Protein AF-A0A844TVT5-F1 (afdb_monomer)

Foldseek 3Di:
DPDPVPVVVVVVVVPPPDPPPPPPPPPPPPLPPQQDDCLLVVCLVCCVVLVADPLLNLVSVLVVLVLLVLSCVLSPPPPDDPVRSVVSSVVSVVVVVVVVVVSGDPVSVVSSVVVVVVVVVVPPPQDLVRVLVVLVVVLVVQLVVLCVPCVPPPVSSVVSNVVSVVVSVVVNVVSVVVVVCVVVVVPVPPPPRDDLLVSLVSVLVSCCVPNPDPDDDSVVSRPPPPPPPPPQDADPVGDGDDPPPPPPPPQDADPVGDTDD

Sequence (261 aa):
MKKILVLFLIVSTITTTSFAQSKSKKQEEESAKKVEYVDIKLILENQETLKLTPQQATAFKIKNEYIKRDLQKLNSKKSMSDIERNMHERELKASYLTFINRNLNQEQIDQWAILKKDLTVVEEEKDLKTVLKKLDQDYKLETKEIYRVYKHDRKLYYAQRNIAKKAYETKKRNLIEYYENKEKGIDEDQEEILTLEEIANLYKEYDDYYGKQEGRSALDYLDIKEEYQEEEEYDEYGNLIKPEQSTTTEEEYDEYGNLIN

Structure (mmCIF, N/CA/C/O backbone):
data_AF-A0A844TVT5-F1
#
_entry.id   AF-A0A844TVT5-F1
#
loop_
_atom_site.group_PDB
_atom_site.id
_atom_site.type_symbol
_atom_site.label_atom_id
_atom_site.label_alt_id
_atom_site.label_comp_id
_atom_site.label_asym_id
_atom_site.label_entity_id
_atom_site.label_seq_id
_atom_site.pdbx_PDB_ins_code
_atom_site.Cartn_x
_atom_site.Cartn_y
_atom_site.Cartn_z
_atom_site.occupancy
_atom_site.B_iso_or_equiv
_atom_site.auth_seq_id
_atom_site.auth_comp_id
_atom_site.auth_asym_id
_atom_site.auth_atom_id
_atom_site.pdbx_PDB_model_num
ATOM 1 N N . MET A 1 1 ? -41.534 -8.728 -71.613 1.00 52.19 1 MET A N 1
ATOM 2 C CA . MET A 1 1 ? -41.217 -7.461 -70.915 1.00 52.19 1 MET A CA 1
ATOM 3 C C . MET A 1 1 ? -41.563 -7.593 -69.438 1.00 52.19 1 MET A C 1
ATOM 5 O O . MET A 1 1 ? -42.742 -7.690 -69.143 1.00 52.19 1 MET A O 1
ATOM 9 N N . LYS A 1 2 ? -40.551 -7.715 -68.565 1.00 49.09 2 LYS A N 1
ATOM 10 C CA . LYS A 1 2 ? -40.574 -7.712 -67.079 1.00 49.09 2 LYS A CA 1
ATOM 11 C C . LYS A 1 2 ? -39.241 -8.337 -66.647 1.00 49.09 2 LYS A C 1
ATOM 13 O O . LYS A 1 2 ? -39.175 -9.557 -66.604 1.00 49.09 2 LYS A O 1
ATOM 18 N N . LYS A 1 3 ? -38.177 -7.538 -66.480 1.00 53.03 3 LYS A N 1
ATOM 19 C CA . LYS A 1 3 ? -36.909 -7.926 -65.800 1.00 53.03 3 LYS A CA 1
ATOM 20 C C . LYS A 1 3 ? -35.827 -6.831 -65.739 1.00 53.03 3 LYS A C 1
ATOM 22 O O . LYS A 1 3 ? -34.809 -7.057 -65.109 1.00 53.03 3 LYS A O 1
ATOM 27 N N . ILE A 1 4 ? -36.040 -5.644 -66.317 1.00 55.88 4 ILE A N 1
ATOM 28 C CA . ILE A 1 4 ? -35.011 -4.578 -66.336 1.00 55.88 4 ILE A CA 1
ATOM 29 C C . ILE A 1 4 ? -35.295 -3.429 -65.346 1.00 55.88 4 ILE A C 1
ATOM 31 O O . ILE A 1 4 ? -34.407 -2.648 -65.034 1.00 55.88 4 ILE A O 1
ATOM 35 N N . LEU A 1 5 ? -36.489 -3.364 -64.746 1.00 47.41 5 LEU A N 1
ATOM 36 C CA . LEU A 1 5 ? -36.856 -2.267 -63.834 1.00 47.41 5 LEU A CA 1
ATOM 37 C C . LEU A 1 5 ? -36.415 -2.441 -62.371 1.00 47.41 5 LEU A C 1
ATOM 39 O O . LEU A 1 5 ? -36.660 -1.552 -61.566 1.00 47.41 5 LEU A O 1
ATOM 43 N N . VAL A 1 6 ? -35.766 -3.552 -62.009 1.00 49.78 6 VAL A N 1
ATOM 44 C CA . VAL A 1 6 ? -35.320 -3.774 -60.618 1.00 49.78 6 VAL A CA 1
ATOM 45 C C . VAL A 1 6 ? -33.875 -3.318 -60.401 1.00 49.78 6 VAL A C 1
ATOM 47 O O . VAL A 1 6 ? -33.531 -2.898 -59.303 1.00 49.78 6 VAL A O 1
ATOM 50 N N . LEU A 1 7 ? -33.034 -3.305 -61.443 1.00 44.31 7 LEU A N 1
ATOM 51 C CA . LEU A 1 7 ? -31.624 -2.935 -61.278 1.00 44.31 7 LEU A CA 1
ATOM 52 C C . LEU A 1 7 ? -31.417 -1.417 -61.133 1.00 44.31 7 LEU A C 1
ATOM 54 O O . LEU A 1 7 ? -30.495 -0.988 -60.451 1.00 44.31 7 LEU A O 1
ATOM 58 N N . PHE A 1 8 ? -32.298 -0.600 -61.719 1.00 45.66 8 PHE A N 1
ATOM 59 C CA . PHE A 1 8 ? -32.202 0.863 -61.634 1.00 45.66 8 PHE A CA 1
ATOM 60 C C . PHE A 1 8 ? -32.714 1.437 -60.304 1.00 45.66 8 PHE A C 1
ATOM 62 O O . PHE A 1 8 ? -32.365 2.559 -59.955 1.00 45.66 8 PHE A O 1
ATOM 69 N N . LEU A 1 9 ? -33.500 0.661 -59.549 1.00 46.75 9 LEU A N 1
ATOM 70 C CA . LEU A 1 9 ? -34.058 1.074 -58.256 1.00 46.75 9 LEU A CA 1
ATOM 71 C C . LEU A 1 9 ? -33.106 0.784 -57.082 1.00 46.75 9 LEU A C 1
ATOM 73 O O . LEU A 1 9 ? -33.266 1.355 -56.012 1.00 46.75 9 LEU A O 1
ATOM 77 N N . ILE A 1 10 ? -32.094 -0.066 -57.291 1.00 48.78 10 ILE A N 1
ATOM 78 C CA . ILE A 1 10 ? -31.075 -0.382 -56.277 1.00 48.78 10 ILE A CA 1
ATOM 79 C C . ILE A 1 10 ? -29.881 0.580 -56.378 1.00 48.78 10 ILE A C 1
ATOM 81 O O . ILE A 1 10 ? -29.240 0.884 -55.375 1.00 48.78 10 ILE A O 1
ATOM 85 N N . VAL A 1 11 ? -29.592 1.114 -57.570 1.00 44.66 11 VAL A N 1
ATOM 86 C CA . VAL A 1 11 ? -28.455 2.031 -57.765 1.00 44.66 11 VAL A CA 1
ATOM 87 C C . VAL A 1 11 ? -28.781 3.453 -57.288 1.00 44.66 11 VAL A C 1
ATOM 89 O O . VAL A 1 11 ? -27.914 4.118 -56.727 1.00 44.66 11 VAL A O 1
ATOM 92 N N . SER A 1 12 ? -30.032 3.909 -57.412 1.00 46.22 12 SER A N 1
ATOM 93 C CA . SER A 1 12 ? -30.434 5.256 -56.976 1.00 46.22 12 SER A CA 1
ATOM 94 C C . SER A 1 12 ? -30.570 5.421 -55.457 1.00 46.22 12 SER A C 1
ATOM 96 O O . SER A 1 12 ? -30.578 6.552 -54.976 1.00 46.22 12 SER A O 1
ATOM 98 N N . THR A 1 13 ? -30.632 4.331 -54.682 1.00 45.34 13 THR A N 1
ATOM 99 C CA . THR A 1 13 ? -30.625 4.387 -53.208 1.00 45.34 13 THR A CA 1
ATOM 100 C C . THR A 1 13 ? -29.224 4.457 -52.602 1.00 45.34 13 THR A C 1
ATOM 102 O O . THR A 1 13 ? -29.10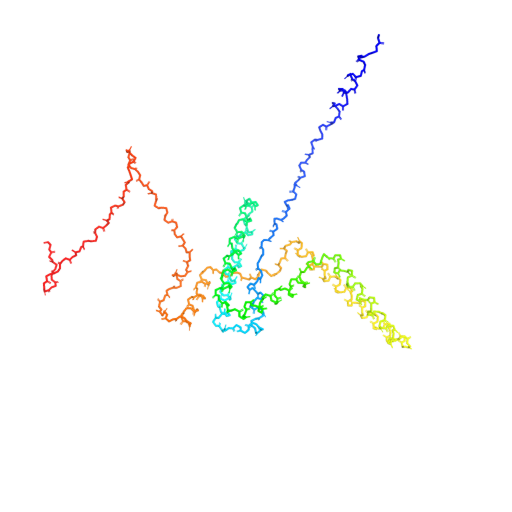1 4.707 -51.407 1.00 45.34 13 THR A O 1
ATOM 105 N N . ILE A 1 14 ? -28.164 4.258 -53.393 1.00 47.78 14 ILE A N 1
ATOM 106 C CA . ILE A 1 14 ? -26.778 4.282 -52.890 1.00 47.78 14 ILE A CA 1
ATOM 107 C C . ILE A 1 14 ? -26.159 5.689 -53.016 1.00 47.78 14 ILE A C 1
ATOM 109 O O . ILE A 1 14 ? -25.184 6.002 -52.342 1.00 47.78 14 ILE A O 1
ATOM 113 N N . THR A 1 15 ? -26.744 6.591 -53.811 1.00 45.12 15 THR A N 1
ATOM 114 C CA . THR A 1 15 ? -26.139 7.901 -54.123 1.00 45.12 15 THR A CA 1
ATOM 115 C C . THR A 1 15 ? -26.676 9.092 -53.320 1.00 45.12 15 THR A C 1
ATOM 117 O O . THR A 1 15 ? -26.342 10.228 -53.644 1.00 45.12 15 THR A O 1
ATOM 120 N N . THR A 1 16 ? -27.473 8.885 -52.265 1.00 41.41 16 THR A N 1
ATOM 121 C CA . THR A 1 16 ? -27.984 9.989 -51.415 1.00 41.41 16 THR A CA 1
ATOM 122 C C . THR A 1 16 ? -27.651 9.863 -49.932 1.00 41.41 16 THR A C 1
ATOM 124 O O . THR A 1 16 ? -28.280 10.522 -49.105 1.00 41.41 16 THR A O 1
ATOM 127 N N . THR A 1 17 ? -26.642 9.080 -49.550 1.00 38.41 17 THR A N 1
ATOM 128 C CA . THR A 1 17 ? -26.026 9.276 -48.233 1.00 38.41 17 THR A CA 1
ATOM 129 C C . THR A 1 17 ? -25.041 10.422 -48.356 1.00 38.41 17 THR A C 1
ATOM 131 O O . THR A 1 17 ? -23.875 10.237 -48.699 1.00 38.41 17 THR A O 1
ATOM 134 N N . SER A 1 18 ? -25.587 11.621 -48.157 1.00 37.59 18 SER A N 1
ATOM 135 C CA . SER A 1 18 ? -24.889 12.873 -47.925 1.00 37.59 18 SER A CA 1
ATOM 136 C C . SER A 1 18 ? -23.505 12.644 -47.333 1.00 37.59 18 SER A C 1
ATOM 138 O O . SER A 1 18 ? -23.374 12.034 -46.271 1.00 37.59 18 SER A O 1
ATOM 140 N N . PHE A 1 19 ? -22.492 13.203 -47.994 1.00 41.53 19 PHE A N 1
ATOM 141 C CA . PHE A 1 19 ? -21.225 13.553 -47.371 1.00 41.53 19 PHE A CA 1
ATOM 142 C C . PHE A 1 19 ? -21.509 14.557 -46.244 1.00 41.53 19 PHE A C 1
ATOM 144 O O . PHE A 1 19 ? -21.311 15.762 -46.377 1.00 41.53 19 PHE A O 1
ATOM 151 N N . ALA A 1 20 ? -22.023 14.067 -45.121 1.00 37.28 20 ALA A N 1
ATOM 152 C CA . ALA A 1 20 ? -21.851 14.731 -43.855 1.00 37.28 20 ALA A CA 1
ATOM 153 C C . ALA A 1 20 ? -20.370 14.549 -43.536 1.00 37.28 20 ALA A C 1
ATOM 155 O O . ALA A 1 20 ? -19.943 13.469 -43.132 1.00 37.28 20 ALA A O 1
ATOM 156 N N . GLN A 1 21 ? -19.575 15.595 -43.768 1.00 40.62 21 GLN A N 1
ATOM 157 C CA . GLN A 1 21 ? -18.328 15.773 -43.040 1.00 40.62 21 GLN A CA 1
ATOM 158 C C . GLN A 1 21 ? -18.700 15.702 -41.559 1.00 40.62 21 GLN A C 1
ATOM 160 O O . GLN A 1 21 ? -19.123 16.690 -40.954 1.00 40.62 21 GLN A O 1
ATOM 1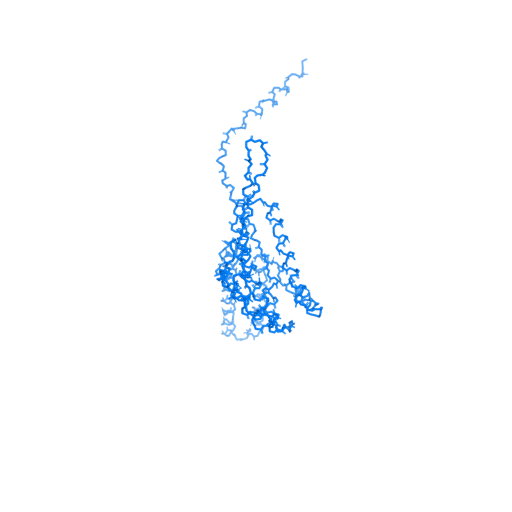65 N N . SER A 1 22 ? -18.602 14.508 -40.974 1.00 36.81 22 SER A N 1
ATOM 166 C CA . SER A 1 22 ? -18.527 14.385 -39.536 1.00 36.81 22 SER A CA 1
ATOM 167 C C . SER A 1 22 ? -17.300 15.198 -39.168 1.00 36.81 22 SER A C 1
ATOM 169 O O . SER A 1 22 ? -16.177 14.801 -39.486 1.00 36.81 22 SER A O 1
ATOM 171 N N . LYS A 1 23 ? -17.500 16.359 -38.534 1.00 41.56 23 LYS A N 1
ATOM 172 C CA . LYS A 1 23 ? -16.460 16.908 -37.666 1.00 41.56 23 LYS A CA 1
ATOM 173 C C . LYS A 1 23 ? -15.964 15.712 -36.876 1.00 41.56 23 LYS A C 1
ATOM 175 O O . LYS A 1 23 ? -16.803 15.027 -36.283 1.00 41.56 23 LYS A O 1
ATOM 180 N N . SER A 1 24 ? -14.669 15.407 -36.960 1.00 37.97 24 SER A N 1
ATOM 181 C CA . SER A 1 24 ? -14.099 14.400 -36.086 1.00 37.97 24 SER A CA 1
ATOM 182 C C . SER A 1 24 ? -14.563 14.796 -34.694 1.00 37.97 24 SER A C 1
ATOM 184 O O . SER A 1 24 ? -14.240 15.871 -34.182 1.00 37.97 24 SER A O 1
ATOM 186 N N . LYS A 1 25 ? -15.447 13.978 -34.114 1.00 41.25 25 LYS A N 1
ATOM 187 C CA . LYS A 1 25 ? -15.560 13.953 -32.670 1.00 41.25 25 LYS A CA 1
ATOM 188 C C . LYS A 1 25 ? -14.113 13.718 -32.284 1.00 41.25 25 LYS A C 1
ATOM 190 O O . LYS A 1 25 ? -13.557 12.699 -32.692 1.00 41.25 25 LYS A O 1
ATOM 195 N N . LYS A 1 26 ? -13.475 14.701 -31.637 1.00 36.00 26 LYS A N 1
ATOM 196 C CA . LYS A 1 26 ? -12.318 14.395 -30.808 1.00 36.00 26 LYS A CA 1
ATOM 197 C C . LYS A 1 26 ? -12.792 13.184 -30.026 1.00 36.00 26 LYS A C 1
ATOM 199 O O . LYS A 1 26 ? -13.763 13.296 -29.279 1.00 36.00 26 LYS A O 1
ATOM 204 N N . GLN A 1 27 ? -12.256 12.020 -30.373 1.00 33.81 27 GLN A N 1
ATOM 205 C CA . GLN A 1 27 ? -12.307 10.873 -29.504 1.00 33.81 27 GLN A CA 1
ATOM 206 C C . GLN A 1 27 ? -11.722 11.470 -28.232 1.00 33.81 27 GLN A C 1
ATOM 208 O O . GLN A 1 27 ? -10.569 11.901 -28.241 1.00 33.81 27 GLN A O 1
ATOM 213 N N . GLU A 1 28 ? -12.578 11.736 -27.244 1.00 37.88 28 GLU A N 1
ATOM 214 C CA . GLU A 1 28 ? -12.096 11.944 -25.891 1.00 37.88 28 GLU A CA 1
ATOM 215 C C . GLU A 1 28 ? -11.200 10.736 -25.679 1.00 37.88 28 GLU A C 1
ATOM 217 O O . GLU A 1 28 ? -11.680 9.607 -25.789 1.00 37.88 28 GLU A O 1
ATOM 222 N N . GLU A 1 29 ? -9.887 10.984 -25.611 1.00 43.44 29 GLU A N 1
ATOM 223 C CA . GLU A 1 29 ? -8.910 9.975 -25.239 1.00 43.44 29 GLU A CA 1
ATOM 224 C C . GLU A 1 29 ? -9.506 9.319 -24.007 1.00 43.44 29 GLU A C 1
ATOM 226 O O . GLU A 1 29 ? -9.649 9.969 -22.970 1.00 43.44 29 GLU A O 1
ATOM 231 N N . GLU A 1 30 ? -9.965 8.079 -24.170 1.00 42.84 30 GLU A N 1
ATOM 232 C CA . GLU A 1 30 ? -10.387 7.250 -23.061 1.00 42.84 30 GLU A CA 1
ATOM 233 C C . GLU A 1 30 ? -9.185 7.283 -22.126 1.00 42.84 30 GLU A C 1
ATOM 235 O O . GLU A 1 30 ? -8.097 6.852 -22.514 1.00 42.84 30 GLU A O 1
ATOM 240 N N . SER A 1 31 ? -9.324 7.968 -20.989 1.00 52.00 31 SER A N 1
ATOM 241 C CA . SER A 1 31 ? -8.196 8.275 -20.121 1.00 52.00 31 SER A CA 1
ATOM 242 C C . SER A 1 31 ? -7.500 6.957 -19.817 1.00 52.00 31 SER A C 1
ATOM 244 O O . SER A 1 31 ? -8.104 6.083 -19.189 1.00 52.00 31 SER A O 1
ATOM 246 N N . ALA A 1 32 ? -6.289 6.774 -20.351 1.00 61.44 32 ALA A N 1
ATOM 247 C CA . ALA A 1 32 ? -5.631 5.479 -20.337 1.00 61.44 32 ALA A CA 1
ATOM 248 C C . ALA A 1 32 ? -5.579 4.967 -18.894 1.00 61.44 32 ALA A C 1
ATOM 250 O O . ALA A 1 32 ? -5.012 5.639 -18.028 1.00 61.44 32 ALA A O 1
ATOM 251 N N . LYS A 1 33 ? -6.212 3.812 -18.636 1.00 65.88 33 LYS A N 1
ATOM 252 C CA . LYS A 1 33 ? -6.402 3.266 -17.284 1.00 65.88 33 LYS A CA 1
ATOM 253 C C . LYS A 1 33 ? -5.089 3.298 -16.512 1.00 65.88 33 LYS A C 1
ATOM 255 O O . LYS A 1 33 ? -4.118 2.658 -16.918 1.00 65.88 33 LYS A O 1
ATOM 260 N N . LYS A 1 34 ? -5.051 4.072 -15.427 1.00 79.44 34 LYS A N 1
ATOM 261 C CA . LYS A 1 34 ? -3.875 4.226 -14.569 1.00 79.44 34 LYS A CA 1
ATOM 262 C C . LYS A 1 34 ? -3.427 2.851 -14.065 1.00 79.44 34 LYS A C 1
ATOM 264 O O . LYS A 1 34 ? -4.242 2.060 -13.600 1.00 79.44 34 LYS A O 1
ATOM 269 N N . VAL A 1 35 ? -2.140 2.553 -14.212 1.00 80.31 35 VAL A N 1
ATOM 270 C CA . VAL A 1 35 ? -1.530 1.332 -13.684 1.00 80.31 35 VAL A CA 1
ATOM 271 C C . VAL A 1 35 ? -1.264 1.539 -12.200 1.00 80.31 35 VAL A C 1
ATOM 273 O O . VAL A 1 35 ? -0.585 2.495 -11.821 1.00 80.31 35 VAL A O 1
ATOM 276 N N . GLU A 1 36 ? -1.781 0.634 -11.375 1.00 85.12 36 GLU A N 1
ATOM 277 C CA . GLU A 1 36 ? -1.674 0.691 -9.917 1.00 85.12 36 GLU A CA 1
ATOM 278 C C . GLU A 1 36 ? -1.127 -0.620 -9.340 1.00 85.12 36 GLU A C 1
ATOM 280 O O . GLU A 1 36 ? -1.307 -1.712 -9.902 1.00 85.12 36 GLU A O 1
ATOM 285 N N . TYR A 1 37 ? -0.444 -0.499 -8.200 1.00 86.19 37 TYR A N 1
ATOM 286 C CA . TYR A 1 37 ? 0.055 -1.616 -7.408 1.00 86.19 37 TYR A CA 1
ATOM 287 C C . TYR A 1 37 ? 0.061 -1.240 -5.923 1.00 86.19 37 TYR A C 1
ATOM 289 O O . TYR A 1 37 ? 0.822 -0.371 -5.507 1.00 86.19 37 TYR A O 1
ATOM 297 N N . VAL A 1 38 ? -0.786 -1.901 -5.134 1.00 88.44 38 VAL A N 1
ATOM 298 C CA . VAL A 1 38 ? -1.042 -1.545 -3.725 1.00 88.44 38 VAL A CA 1
ATOM 299 C C . VAL A 1 38 ? -0.472 -2.547 -2.719 1.00 88.44 38 VAL A C 1
ATOM 301 O O . VAL A 1 38 ? -0.363 -2.226 -1.542 1.00 88.44 38 VAL A O 1
ATOM 304 N N . ASP A 1 39 ? -0.051 -3.737 -3.161 1.00 89.75 39 ASP A N 1
ATOM 305 C CA . ASP A 1 39 ? 0.330 -4.843 -2.270 1.00 89.75 39 ASP A CA 1
ATOM 306 C C . ASP A 1 39 ? 1.404 -4.455 -1.236 1.00 89.75 39 ASP A C 1
ATOM 308 O O . ASP A 1 39 ? 1.245 -4.753 -0.059 1.00 89.75 39 ASP A O 1
ATOM 312 N N . ILE A 1 40 ? 2.486 -3.771 -1.638 1.00 90.69 40 ILE A N 1
ATOM 313 C CA . ILE A 1 40 ? 3.543 -3.370 -0.686 1.00 90.69 40 ILE A CA 1
ATOM 314 C C . ILE A 1 40 ? 3.043 -2.313 0.309 1.00 90.69 40 ILE A C 1
ATOM 316 O O . ILE A 1 40 ? 3.367 -2.407 1.493 1.00 90.69 40 ILE A O 1
ATOM 320 N N . LYS A 1 41 ? 2.226 -1.351 -0.138 1.00 90.12 41 LYS A N 1
ATOM 321 C CA . LYS A 1 41 ? 1.608 -0.353 0.748 1.00 90.12 41 LYS A CA 1
ATOM 322 C C . LYS A 1 41 ? 0.726 -1.038 1.796 1.00 90.12 41 LYS A C 1
ATOM 324 O O . LYS A 1 41 ? 0.893 -0.798 2.987 1.00 90.12 41 LYS A O 1
ATOM 329 N N . LEU A 1 42 ? -0.118 -1.974 1.367 1.00 89.94 42 LEU A N 1
ATOM 330 C CA . LEU A 1 42 ? -0.996 -2.741 2.254 1.00 89.94 42 LEU A CA 1
ATOM 331 C C . LEU A 1 42 ? -0.218 -3.650 3.220 1.00 89.94 42 LEU A C 1
ATOM 333 O O . LEU A 1 42 ? -0.608 -3.785 4.380 1.00 89.94 42 LEU A O 1
ATOM 337 N N . ILE A 1 43 ? 0.897 -4.247 2.783 1.00 91.12 43 ILE A N 1
ATOM 338 C CA . ILE A 1 43 ? 1.804 -5.008 3.660 1.00 91.12 43 ILE A CA 1
ATOM 339 C C . ILE A 1 43 ? 2.379 -4.101 4.759 1.00 91.12 43 ILE A C 1
ATOM 341 O O . ILE A 1 43 ? 2.405 -4.502 5.922 1.00 91.12 43 ILE A O 1
ATOM 345 N N . LEU A 1 44 ? 2.800 -2.878 4.418 1.00 91.56 44 LEU A N 1
ATOM 346 C CA . LEU A 1 44 ? 3.314 -1.900 5.385 1.00 91.56 44 LEU A CA 1
ATOM 347 C C . LEU A 1 44 ? 2.236 -1.427 6.369 1.00 91.56 44 LEU A C 1
ATOM 349 O O . LEU A 1 44 ? 2.498 -1.340 7.568 1.00 91.56 44 LEU A O 1
ATOM 353 N N . GLU A 1 45 ? 1.017 -1.170 5.895 1.00 92.12 45 GLU A N 1
ATOM 354 C CA . GLU A 1 45 ? -0.124 -0.794 6.744 1.00 92.12 45 GLU A CA 1
ATOM 355 C C . GLU A 1 45 ? -0.515 -1.912 7.728 1.00 92.12 45 GLU A C 1
ATOM 357 O O . GLU A 1 45 ? -0.980 -1.635 8.833 1.00 92.12 45 GLU A O 1
ATOM 362 N N . ASN A 1 46 ? -0.263 -3.174 7.366 1.00 90.50 46 ASN A N 1
ATOM 363 C CA . ASN A 1 46 ? -0.545 -4.356 8.187 1.00 90.50 46 ASN A CA 1
ATOM 364 C C . ASN A 1 46 ? 0.715 -4.964 8.836 1.00 90.50 46 ASN A C 1
ATOM 366 O O . ASN A 1 46 ? 0.708 -6.136 9.223 1.00 90.50 46 ASN A O 1
ATOM 370 N N . GLN A 1 47 ? 1.790 -4.180 8.989 1.00 90.81 47 GLN A N 1
ATOM 371 C CA . GLN A 1 47 ? 3.089 -4.656 9.488 1.00 90.81 47 GLN A CA 1
ATOM 372 C C . GLN A 1 47 ? 3.026 -5.341 10.866 1.00 90.81 47 GLN A C 1
ATOM 374 O O . GLN A 1 47 ? 3.739 -6.316 11.095 1.00 90.81 47 GLN A O 1
ATOM 379 N N . GLU A 1 48 ? 2.155 -4.867 11.764 1.00 88.56 48 GLU A N 1
ATOM 380 C CA . GLU A 1 48 ? 1.941 -5.438 13.105 1.00 88.56 48 GLU A CA 1
ATOM 381 C C . GLU A 1 48 ? 1.311 -6.836 13.014 1.00 88.56 48 GLU A C 1
ATOM 383 O O . GLU A 1 48 ? 1.773 -7.787 13.645 1.00 88.56 48 GLU A O 1
ATOM 388 N N . THR A 1 49 ? 0.286 -6.984 12.168 1.00 88.81 49 THR A N 1
ATOM 389 C CA . THR A 1 49 ? -0.422 -8.252 11.943 1.00 88.81 49 THR A CA 1
ATOM 390 C C . THR A 1 49 ? 0.494 -9.289 11.303 1.00 88.81 49 THR A C 1
ATOM 392 O O . THR A 1 49 ? 0.511 -10.439 11.735 1.00 88.81 49 THR A O 1
ATOM 395 N N . LEU A 1 50 ? 1.292 -8.866 10.318 1.00 90.12 50 LEU A N 1
ATOM 396 C CA . LEU A 1 50 ? 2.292 -9.697 9.641 1.00 90.12 50 LEU A CA 1
ATOM 397 C C . LEU A 1 50 ? 3.570 -9.900 10.471 1.00 90.12 50 LEU A C 1
ATOM 399 O O . LEU A 1 50 ? 4.470 -10.627 10.046 1.00 90.12 50 LEU A O 1
ATOM 403 N N . LYS A 1 51 ? 3.676 -9.252 11.641 1.00 91.75 51 LYS A N 1
ATOM 404 C CA . LYS A 1 51 ? 4.850 -9.288 12.526 1.00 91.75 51 LYS A CA 1
ATOM 405 C C . LYS A 1 51 ? 6.153 -9.056 11.757 1.00 91.75 51 LYS A C 1
ATOM 407 O O . LYS A 1 51 ? 7.105 -9.831 11.885 1.00 91.75 51 LYS A O 1
ATOM 412 N N . LEU A 1 52 ? 6.176 -8.032 10.904 1.00 92.38 52 LEU A N 1
ATOM 413 C CA . LEU A 1 52 ? 7.373 -7.698 10.138 1.00 92.38 52 LEU A CA 1
ATOM 414 C C . LEU A 1 52 ? 8.498 -7.308 11.096 1.00 92.38 52 LEU A C 1
ATOM 416 O O . LEU A 1 52 ? 8.294 -6.542 12.040 1.00 92.38 52 LEU A O 1
ATOM 420 N N . THR A 1 53 ? 9.701 -7.816 10.850 1.00 91.94 53 THR A N 1
ATOM 421 C CA . THR A 1 53 ? 10.876 -7.334 11.578 1.00 91.94 53 THR A CA 1
ATOM 422 C C . THR A 1 53 ? 11.160 -5.877 11.195 1.00 91.94 53 THR A C 1
ATOM 424 O O . THR A 1 53 ? 10.811 -5.458 10.087 1.00 91.94 53 THR A O 1
ATOM 427 N N . PRO A 1 54 ? 11.838 -5.090 12.052 1.00 89.25 54 PRO A N 1
ATOM 428 C CA . PRO A 1 54 ? 12.232 -3.723 11.705 1.00 89.25 54 PRO A CA 1
ATOM 429 C C . PRO A 1 54 ? 13.019 -3.648 10.389 1.00 89.25 54 PRO A C 1
ATOM 431 O O . PRO A 1 54 ? 12.784 -2.761 9.575 1.00 89.25 54 PRO A O 1
ATOM 434 N N . GLN A 1 55 ? 13.880 -4.640 10.142 1.00 89.62 55 GLN A N 1
ATOM 435 C CA . GLN A 1 55 ? 14.618 -4.779 8.891 1.00 89.62 55 GLN A CA 1
ATOM 436 C C . GLN A 1 55 ? 13.679 -4.985 7.692 1.00 89.62 55 GLN A C 1
ATOM 438 O O . GLN A 1 55 ? 13.774 -4.257 6.706 1.00 89.62 55 GLN A O 1
ATOM 443 N N . GLN A 1 56 ? 12.735 -5.930 7.778 1.00 90.94 56 GLN A N 1
ATOM 444 C CA . GLN A 1 56 ? 11.745 -6.153 6.719 1.00 90.94 56 GLN A CA 1
ATOM 445 C C . GLN A 1 56 ? 10.928 -4.881 6.460 1.00 90.94 56 GLN A C 1
ATOM 447 O O . GLN A 1 56 ? 10.804 -4.458 5.313 1.00 90.94 56 GLN A O 1
ATOM 452 N N . ALA A 1 57 ? 10.417 -4.236 7.512 1.00 90.44 57 ALA A N 1
ATOM 453 C CA . ALA A 1 57 ? 9.613 -3.023 7.396 1.00 90.44 57 ALA A CA 1
ATOM 454 C C . ALA A 1 57 ? 10.373 -1.893 6.679 1.00 90.44 57 ALA A C 1
ATOM 456 O O . ALA A 1 57 ? 9.820 -1.262 5.777 1.00 90.44 57 ALA A O 1
ATOM 457 N N . THR A 1 58 ? 11.646 -1.664 7.014 1.00 87.12 58 THR A N 1
ATOM 458 C CA . THR A 1 58 ? 12.475 -0.667 6.317 1.00 87.12 58 THR A CA 1
ATOM 459 C C . THR A 1 58 ? 12.716 -1.050 4.855 1.00 87.12 58 THR A C 1
ATOM 461 O O . THR A 1 58 ? 12.528 -0.210 3.978 1.00 87.12 58 THR A O 1
ATOM 464 N N . ALA A 1 59 ? 13.028 -2.316 4.559 1.00 89.38 59 ALA A N 1
ATOM 465 C CA . ALA A 1 59 ? 13.204 -2.779 3.180 1.00 89.38 59 ALA A CA 1
ATOM 466 C C . ALA A 1 59 ? 11.930 -2.584 2.331 1.00 89.38 59 ALA A C 1
ATOM 468 O O . ALA A 1 59 ? 12.004 -2.135 1.185 1.00 89.38 59 ALA A O 1
ATOM 469 N N . PHE A 1 60 ? 10.750 -2.867 2.894 1.00 92.25 60 PHE A N 1
ATOM 470 C CA . PHE A 1 60 ? 9.465 -2.630 2.229 1.00 92.25 60 PHE A CA 1
ATOM 471 C C . PHE A 1 60 ? 9.181 -1.140 2.010 1.00 92.25 60 PHE A C 1
ATOM 473 O O . PHE A 1 60 ? 8.689 -0.789 0.940 1.00 92.25 60 PHE A O 1
ATOM 480 N N . LYS A 1 61 ? 9.528 -0.260 2.961 1.00 91.38 61 LYS A N 1
ATOM 481 C CA . LYS A 1 61 ? 9.397 1.201 2.792 1.00 91.38 61 LYS A CA 1
ATOM 482 C C . LYS A 1 61 ? 10.232 1.705 1.620 1.00 91.38 61 LYS A C 1
ATOM 484 O O . LYS A 1 61 ? 9.697 2.378 0.747 1.00 91.38 61 LYS A O 1
ATOM 489 N N . ILE A 1 62 ? 11.502 1.310 1.555 1.00 89.19 62 ILE A N 1
ATOM 490 C CA . ILE A 1 62 ? 12.401 1.694 0.457 1.00 89.19 62 ILE A CA 1
ATOM 491 C C . ILE A 1 62 ? 11.854 1.185 -0.878 1.00 89.19 62 ILE A C 1
ATOM 493 O O . ILE A 1 62 ? 11.779 1.929 -1.857 1.00 89.19 62 ILE A O 1
ATOM 497 N N . LYS A 1 63 ? 11.407 -0.078 -0.924 1.00 91.00 63 LYS A N 1
ATOM 498 C CA . LYS A 1 63 ? 10.847 -0.644 -2.153 1.00 91.00 63 LYS A CA 1
ATOM 499 C C . LYS A 1 63 ? 9.559 0.059 -2.588 1.00 91.00 63 LYS A C 1
ATOM 501 O O . LYS A 1 63 ? 9.349 0.204 -3.789 1.00 91.00 63 LYS A O 1
ATOM 506 N N . ASN A 1 64 ? 8.724 0.506 -1.652 1.00 91.31 64 ASN A N 1
ATOM 507 C CA . ASN A 1 64 ? 7.497 1.243 -1.950 1.00 91.31 64 ASN A CA 1
ATOM 508 C C . ASN A 1 64 ? 7.779 2.543 -2.722 1.00 91.31 64 ASN A C 1
ATOM 510 O O . ASN A 1 64 ? 7.075 2.845 -3.681 1.00 91.31 64 ASN A O 1
ATOM 514 N N . GLU A 1 65 ? 8.845 3.264 -2.371 1.00 88.56 65 GLU A N 1
ATOM 515 C CA . GLU A 1 65 ? 9.234 4.499 -3.067 1.00 88.56 65 GLU A CA 1
ATOM 516 C C . GLU A 1 65 ? 9.692 4.236 -4.510 1.00 88.56 65 GLU A C 1
ATOM 518 O O . GLU A 1 65 ? 9.272 4.935 -5.435 1.00 88.56 65 GLU A O 1
ATOM 523 N N . TYR A 1 66 ? 10.438 3.149 -4.746 1.00 87.81 66 TYR A N 1
ATOM 524 C CA . TYR A 1 66 ? 10.740 2.699 -6.113 1.00 87.81 66 TYR A CA 1
ATOM 525 C C . TYR A 1 66 ? 9.476 2.384 -6.915 1.00 87.81 66 TYR A C 1
ATOM 527 O O . TYR A 1 66 ? 9.368 2.790 -8.070 1.00 87.81 66 TYR A O 1
ATOM 535 N N . ILE A 1 67 ? 8.505 1.692 -6.309 1.00 87.06 67 ILE A N 1
ATOM 536 C CA . ILE A 1 67 ? 7.236 1.360 -6.971 1.00 87.06 67 ILE A CA 1
ATOM 537 C C . ILE A 1 67 ? 6.489 2.629 -7.371 1.00 87.06 67 ILE A C 1
ATOM 539 O O . ILE A 1 67 ? 6.050 2.738 -8.516 1.00 87.06 67 ILE A O 1
ATOM 543 N N . LYS A 1 68 ? 6.359 3.601 -6.462 1.00 88.62 68 LYS A N 1
ATOM 544 C CA . LYS A 1 68 ? 5.698 4.880 -6.759 1.00 88.62 68 LYS A CA 1
ATOM 545 C C . LYS A 1 68 ? 6.326 5.559 -7.971 1.00 88.62 68 LYS A C 1
ATOM 547 O O . LYS A 1 68 ? 5.613 5.945 -8.898 1.00 88.62 68 LYS A O 1
ATOM 552 N N . ARG A 1 69 ? 7.658 5.638 -7.999 1.00 86.00 69 ARG A N 1
ATOM 553 C CA . ARG A 1 69 ? 8.421 6.229 -9.103 1.00 86.00 69 ARG A CA 1
ATOM 554 C C . ARG A 1 69 ? 8.225 5.472 -10.418 1.00 86.00 69 ARG A C 1
ATOM 556 O O . ARG A 1 69 ? 7.957 6.093 -11.448 1.00 86.00 69 ARG A O 1
ATOM 563 N N . ASP A 1 70 ? 8.352 4.150 -10.402 1.00 86.62 70 ASP A N 1
ATOM 564 C CA . ASP A 1 70 ? 8.188 3.304 -11.588 1.00 86.62 70 ASP A CA 1
ATOM 565 C C . ASP A 1 70 ? 6.773 3.429 -12.172 1.00 86.62 70 ASP A C 1
ATOM 567 O O . ASP A 1 70 ? 6.608 3.600 -13.384 1.00 86.62 70 ASP A O 1
ATOM 571 N N . LEU A 1 71 ? 5.747 3.417 -11.314 1.00 87.19 71 LEU A N 1
ATOM 572 C CA . LEU A 1 71 ? 4.352 3.607 -11.712 1.00 87.19 71 LEU A CA 1
ATOM 573 C C . LEU A 1 71 ? 4.103 5.021 -12.241 1.00 87.19 71 LEU A C 1
ATOM 575 O O . LEU A 1 71 ? 3.408 5.176 -13.243 1.00 87.19 71 LEU A O 1
ATOM 579 N N . GLN A 1 72 ? 4.683 6.058 -11.631 1.00 86.81 72 GLN A N 1
ATOM 580 C CA . GLN A 1 72 ? 4.602 7.429 -12.142 1.00 86.81 72 GLN A CA 1
ATOM 581 C C . GLN A 1 72 ? 5.252 7.541 -13.529 1.00 86.81 72 GLN A C 1
ATOM 583 O O . GLN A 1 72 ? 4.681 8.143 -14.444 1.00 86.81 72 GLN A O 1
ATOM 588 N N . LYS A 1 73 ? 6.417 6.913 -13.726 1.00 85.56 73 LYS A N 1
ATOM 589 C CA . LYS A 1 73 ? 7.108 6.864 -15.021 1.00 85.56 73 LYS A CA 1
ATOM 590 C C . LYS A 1 73 ? 6.286 6.112 -16.068 1.00 85.56 73 LYS A C 1
ATOM 592 O O . LYS A 1 73 ? 6.226 6.554 -17.211 1.00 85.56 73 LYS A O 1
ATOM 597 N N . LEU A 1 74 ? 5.633 5.009 -15.701 1.00 84.81 74 LEU A N 1
ATOM 598 C CA . LEU A 1 74 ? 4.784 4.246 -16.619 1.00 84.81 74 LEU A CA 1
ATOM 599 C C . LEU A 1 74 ? 3.504 5.016 -16.976 1.00 84.81 74 LEU A C 1
ATOM 601 O O . LEU A 1 74 ? 3.155 5.121 -18.148 1.00 84.81 74 LEU A O 1
ATOM 605 N N . ASN A 1 75 ? 2.843 5.613 -15.984 1.00 84.69 75 ASN A N 1
ATOM 606 C CA . ASN A 1 75 ? 1.587 6.344 -16.163 1.00 84.69 75 ASN A CA 1
ATOM 607 C C . ASN A 1 75 ? 1.758 7.700 -16.866 1.00 84.69 75 ASN A C 1
ATOM 609 O O . ASN A 1 75 ? 0.814 8.184 -17.487 1.00 84.69 75 ASN A O 1
ATOM 613 N N . SER A 1 76 ? 2.942 8.316 -16.802 1.00 82.12 76 SER A N 1
ATOM 614 C CA . SER A 1 76 ? 3.223 9.585 -17.493 1.00 82.12 76 SER A CA 1
ATOM 615 C C . SER A 1 76 ? 3.514 9.426 -18.992 1.00 82.12 76 SER A C 1
ATOM 617 O O . SER A 1 76 ? 3.409 10.403 -19.740 1.00 82.12 76 SER A O 1
ATOM 619 N N . LYS A 1 77 ? 3.834 8.215 -19.471 1.00 82.31 77 LYS A N 1
ATOM 620 C CA . LYS A 1 77 ? 4.089 7.944 -20.894 1.00 82.31 77 LYS A CA 1
ATOM 621 C C . LYS A 1 77 ? 2.784 7.898 -21.694 1.00 82.31 77 LYS A C 1
ATOM 623 O O . LYS A 1 77 ? 2.135 6.862 -21.797 1.00 82.31 77 LYS A O 1
ATOM 628 N N . LYS A 1 78 ? 2.430 9.025 -22.316 1.00 74.56 78 LYS A N 1
ATOM 629 C CA . LYS A 1 78 ? 1.214 9.162 -23.142 1.00 74.56 78 LYS A CA 1
ATOM 630 C C . LYS A 1 78 ? 1.299 8.496 -24.522 1.00 74.56 78 LYS A C 1
ATOM 632 O O . LYS A 1 78 ? 0.271 8.190 -25.102 1.00 74.56 78 LYS A O 1
ATOM 637 N N . SER A 1 79 ? 2.504 8.285 -25.055 1.00 77.06 79 SER A N 1
ATOM 638 C CA . SER A 1 79 ? 2.728 7.777 -26.420 1.00 77.06 79 SER A CA 1
ATOM 639 C C . SER A 1 79 ? 2.978 6.266 -26.509 1.00 77.06 79 SER A C 1
ATOM 641 O O . SER A 1 79 ? 3.296 5.768 -27.585 1.00 77.06 79 SER A O 1
ATOM 643 N N . MET A 1 80 ? 2.907 5.546 -25.387 1.00 81.00 80 MET A N 1
ATOM 644 C CA . MET A 1 80 ? 3.184 4.110 -25.322 1.00 81.00 80 MET A CA 1
ATOM 645 C C . MET A 1 80 ? 1.973 3.305 -25.803 1.00 81.00 80 MET A C 1
ATOM 647 O O . MET A 1 80 ? 0.840 3.626 -25.446 1.00 81.00 80 MET A O 1
ATOM 651 N N . SER A 1 81 ? 2.205 2.254 -26.592 1.00 82.88 81 SER A N 1
ATOM 652 C CA . SER A 1 81 ? 1.116 1.374 -27.038 1.00 82.88 81 SER A CA 1
ATOM 653 C C . SER A 1 81 ? 0.542 0.555 -25.875 1.00 82.88 81 SER A C 1
ATOM 655 O O . SER A 1 81 ? 1.263 0.217 -24.938 1.00 82.88 81 SER A O 1
ATOM 657 N N . ASP A 1 82 ? -0.734 0.163 -25.949 1.00 81.69 82 ASP A N 1
ATOM 658 C CA . ASP A 1 82 ? -1.369 -0.647 -24.895 1.00 81.69 82 ASP A CA 1
ATOM 659 C C . ASP A 1 82 ? -0.656 -1.988 -24.665 1.00 81.69 82 ASP A C 1
ATOM 661 O O . ASP A 1 82 ? -0.546 -2.460 -23.535 1.00 81.69 82 ASP A O 1
ATOM 665 N N . ILE A 1 83 ? -0.140 -2.609 -25.731 1.00 84.19 83 ILE A N 1
ATOM 666 C CA . ILE A 1 83 ? 0.592 -3.881 -25.651 1.00 84.19 83 ILE A CA 1
ATOM 667 C C . ILE A 1 83 ? 1.901 -3.694 -24.877 1.00 84.19 83 ILE A C 1
ATOM 669 O O . ILE A 1 83 ? 2.206 -4.475 -23.976 1.00 84.19 83 ILE A O 1
ATOM 673 N N . GLU A 1 84 ? 2.653 -2.648 -25.209 1.00 82.75 84 GLU A N 1
ATOM 674 C CA . GLU A 1 84 ? 3.914 -2.304 -24.548 1.00 82.75 84 GLU A CA 1
ATOM 675 C C . GLU A 1 84 ? 3.685 -1.907 -23.085 1.00 82.75 84 GLU A C 1
ATOM 677 O O . GLU A 1 84 ? 4.380 -2.388 -22.190 1.00 82.75 84 GLU A O 1
ATOM 682 N N . ARG A 1 85 ? 2.641 -1.116 -22.817 1.00 83.62 85 ARG A N 1
ATOM 683 C CA . ARG A 1 85 ? 2.235 -0.735 -21.460 1.00 83.62 85 ARG A CA 1
ATOM 684 C C . ARG A 1 85 ? 1.886 -1.955 -20.611 1.00 83.62 85 ARG A C 1
ATOM 686 O O . ARG A 1 85 ? 2.387 -2.073 -19.497 1.00 83.62 85 ARG A O 1
ATOM 693 N N . ASN A 1 86 ? 1.094 -2.884 -21.149 1.00 84.56 86 ASN A N 1
ATOM 694 C CA . ASN A 1 86 ? 0.729 -4.128 -20.466 1.00 84.56 86 ASN A CA 1
ATOM 695 C C . ASN A 1 86 ? 1.948 -5.025 -20.204 1.00 84.56 86 ASN A C 1
ATOM 697 O O . ASN A 1 86 ? 2.026 -5.688 -19.167 1.00 84.56 86 ASN A O 1
ATOM 701 N N . MET A 1 87 ? 2.908 -5.062 -21.132 1.00 88.19 87 MET A N 1
ATOM 702 C CA . MET A 1 87 ? 4.153 -5.809 -20.957 1.00 88.19 87 MET A CA 1
ATOM 703 C C . MET A 1 87 ? 4.977 -5.238 -19.798 1.00 88.19 87 MET A C 1
ATOM 705 O O . MET A 1 87 ? 5.332 -5.990 -18.888 1.00 88.19 87 MET A O 1
ATOM 709 N N . HIS A 1 88 ? 5.204 -3.922 -19.785 1.00 86.44 88 HIS A N 1
ATOM 710 C CA . HIS A 1 88 ? 5.927 -3.248 -18.706 1.00 86.44 88 HIS A CA 1
ATOM 711 C C . HIS A 1 88 ? 5.212 -3.363 -17.361 1.00 86.44 88 HIS A C 1
ATOM 713 O O . HIS A 1 88 ? 5.851 -3.647 -16.351 1.00 86.44 88 HIS A O 1
ATOM 719 N N . GLU A 1 89 ? 3.888 -3.206 -17.334 1.00 89.00 89 GLU A N 1
ATOM 720 C CA . 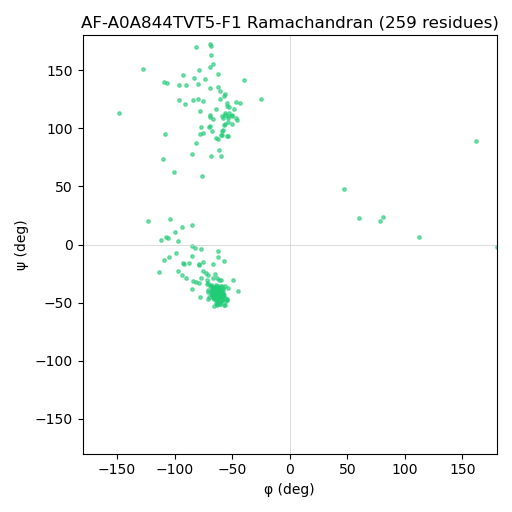GLU A 1 89 ? 3.093 -3.429 -16.126 1.00 89.00 89 GLU A CA 1
ATOM 721 C C . GLU A 1 89 ? 3.331 -4.835 -15.564 1.00 89.00 89 GLU A C 1
ATOM 723 O O . GLU A 1 89 ? 3.597 -4.995 -14.371 1.00 89.00 89 GLU A O 1
ATOM 728 N N . ARG A 1 90 ? 3.263 -5.863 -16.415 1.00 88.81 90 ARG A N 1
ATOM 729 C CA . ARG A 1 90 ? 3.470 -7.254 -16.000 1.00 88.81 90 ARG A CA 1
ATOM 730 C C . ARG A 1 90 ? 4.875 -7.477 -15.444 1.00 88.81 90 ARG A C 1
ATOM 732 O O . ARG A 1 90 ? 5.016 -8.160 -14.432 1.00 88.81 90 ARG A O 1
ATOM 739 N N . GLU A 1 91 ? 5.895 -6.925 -16.092 1.00 88.12 91 GLU A N 1
ATOM 740 C CA . GLU A 1 91 ? 7.293 -7.032 -15.655 1.00 88.12 91 GLU A CA 1
ATOM 741 C C . GLU A 1 91 ? 7.518 -6.360 -14.297 1.00 88.12 91 GLU A C 1
ATOM 743 O O . GLU A 1 91 ? 8.089 -6.977 -13.393 1.00 88.12 91 GLU A O 1
ATOM 748 N N . LEU A 1 92 ? 7.001 -5.141 -14.116 1.00 89.38 92 LEU A N 1
ATOM 749 C CA . LEU A 1 92 ? 7.076 -4.419 -12.844 1.00 89.38 92 LEU A CA 1
ATOM 750 C C . LEU A 1 92 ? 6.365 -5.195 -11.732 1.00 89.38 92 LEU A C 1
ATOM 752 O O . LEU A 1 92 ? 6.969 -5.497 -10.702 1.00 89.38 92 LEU A O 1
ATOM 756 N N . LYS A 1 93 ? 5.114 -5.614 -11.964 1.00 90.31 93 LYS A N 1
ATOM 757 C CA . LYS A 1 93 ? 4.338 -6.389 -10.983 1.00 90.31 93 LYS A CA 1
ATOM 758 C C . LYS A 1 93 ? 5.024 -7.709 -10.619 1.00 90.31 93 LYS A C 1
ATOM 760 O O . LYS A 1 93 ? 5.046 -8.078 -9.446 1.00 90.31 93 LYS A O 1
ATOM 765 N N . ALA A 1 94 ? 5.632 -8.401 -11.583 1.00 89.81 94 ALA A N 1
ATOM 766 C CA . ALA A 1 94 ? 6.391 -9.627 -11.326 1.00 89.81 94 ALA A CA 1
ATOM 767 C C . ALA A 1 94 ? 7.651 -9.372 -10.479 1.00 89.81 94 ALA A C 1
ATOM 769 O O . ALA A 1 94 ? 7.950 -10.146 -9.563 1.00 89.81 94 ALA A O 1
ATOM 770 N N . SER A 1 95 ? 8.369 -8.276 -10.741 1.00 88.69 95 SER A N 1
ATOM 771 C CA . SER A 1 95 ? 9.524 -7.849 -9.941 1.00 88.69 95 SER A CA 1
ATOM 772 C C . SER A 1 95 ? 9.124 -7.556 -8.491 1.00 88.69 95 SER A C 1
ATOM 774 O O . SER A 1 95 ? 9.765 -8.035 -7.551 1.00 88.69 95 SER A O 1
ATOM 776 N N . TYR A 1 96 ? 8.012 -6.848 -8.286 1.00 91.69 96 TYR A N 1
ATOM 777 C CA . TYR A 1 96 ? 7.520 -6.511 -6.947 1.00 91.69 96 TYR A CA 1
ATOM 778 C C . TYR A 1 96 ? 7.030 -7.739 -6.181 1.00 91.69 96 TYR A C 1
ATOM 780 O O . TYR A 1 96 ? 7.338 -7.890 -4.999 1.00 91.69 96 TYR A O 1
ATOM 788 N N . LEU A 1 97 ? 6.350 -8.666 -6.858 1.00 90.69 97 LEU A N 1
ATOM 789 C CA . LEU A 1 97 ? 5.954 -9.941 -6.265 1.00 90.69 97 LEU A CA 1
ATOM 790 C C . LEU A 1 97 ? 7.176 -10.777 -5.860 1.00 90.69 97 LEU A C 1
ATOM 792 O O . LEU A 1 97 ? 7.209 -11.363 -4.779 1.00 90.69 97 LEU A O 1
ATOM 796 N N . THR A 1 98 ? 8.209 -10.795 -6.703 1.00 92.44 98 THR A N 1
ATOM 797 C CA . THR A 1 98 ? 9.476 -11.471 -6.395 1.00 92.44 98 THR A CA 1
ATOM 798 C C . THR A 1 98 ? 10.135 -10.868 -5.157 1.00 92.44 98 THR A C 1
ATOM 800 O O . THR A 1 98 ? 10.639 -11.607 -4.313 1.00 92.44 98 THR A O 1
ATOM 803 N N . PHE A 1 99 ? 10.103 -9.540 -5.012 1.00 92.94 99 PHE A N 1
ATOM 804 C CA . PHE A 1 99 ? 10.603 -8.865 -3.817 1.00 92.94 99 PHE A CA 1
ATOM 805 C C . PHE A 1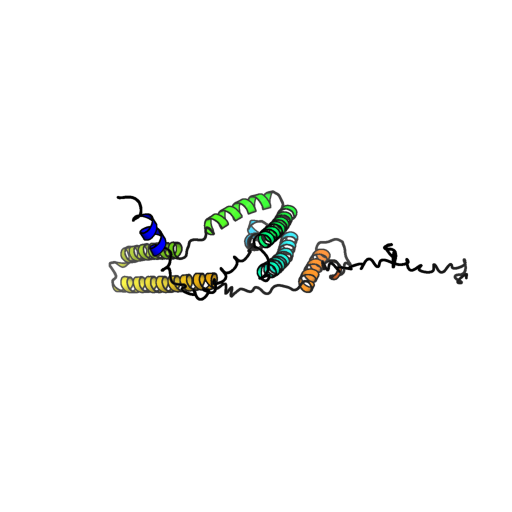 99 ? 9.838 -9.292 -2.556 1.00 92.94 99 PHE A C 1
ATOM 807 O O . PHE A 1 99 ? 10.477 -9.636 -1.563 1.00 92.94 99 PHE A O 1
ATOM 814 N N . ILE A 1 100 ? 8.500 -9.331 -2.605 1.00 92.88 100 ILE A N 1
ATOM 815 C CA . ILE A 1 100 ? 7.663 -9.791 -1.482 1.00 92.88 100 ILE A CA 1
ATOM 816 C C . ILE A 1 100 ? 8.059 -11.218 -1.076 1.00 92.88 100 ILE A C 1
ATOM 818 O O . ILE A 1 100 ? 8.391 -11.455 0.083 1.00 92.88 100 ILE A O 1
ATOM 822 N N . ASN A 1 101 ? 8.108 -12.143 -2.037 1.00 91.25 101 ASN A N 1
ATOM 823 C CA . ASN A 1 101 ? 8.396 -13.559 -1.782 1.00 91.25 101 ASN A CA 1
ATOM 824 C C . ASN A 1 101 ? 9.814 -13.819 -1.251 1.00 91.25 101 ASN A C 1
ATOM 826 O O . ASN A 1 101 ? 10.047 -14.833 -0.605 1.00 91.25 101 ASN A O 1
ATOM 830 N N . ARG A 1 102 ? 10.773 -12.935 -1.546 1.00 91.44 102 ARG A N 1
ATOM 831 C CA . ARG A 1 102 ? 12.146 -13.039 -1.027 1.00 91.44 102 ARG A CA 1
ATOM 832 C C . ARG A 1 102 ? 12.286 -12.502 0.393 1.00 91.44 102 ARG A C 1
ATOM 834 O O . ARG A 1 102 ? 13.144 -12.981 1.125 1.00 91.44 102 ARG A O 1
ATOM 841 N N . ASN A 1 103 ? 11.500 -11.487 0.750 1.00 91.38 103 ASN A N 1
ATOM 842 C CA . ASN A 1 103 ? 11.655 -10.772 2.017 1.00 91.38 103 ASN A CA 1
ATOM 843 C C . ASN A 1 103 ? 10.707 -11.262 3.111 1.00 91.38 103 ASN A C 1
ATOM 845 O O . ASN A 1 103 ? 11.014 -11.070 4.284 1.00 91.38 103 ASN A O 1
ATOM 849 N N . LEU A 1 104 ? 9.582 -11.887 2.761 1.00 92.50 104 LEU A N 1
ATOM 850 C CA . LEU A 1 104 ? 8.683 -12.525 3.723 1.00 92.50 104 LEU A CA 1
ATOM 851 C C . LEU A 1 104 ? 9.029 -14.005 3.902 1.00 92.50 104 LEU A C 1
ATOM 853 O O . LEU A 1 104 ? 9.419 -14.687 2.956 1.00 92.50 104 LEU A O 1
ATOM 857 N N . ASN A 1 105 ? 8.853 -14.513 5.120 1.00 93.19 105 ASN A N 1
ATOM 858 C CA . ASN A 1 105 ? 8.913 -15.951 5.380 1.00 93.19 105 ASN A CA 1
ATOM 859 C C . ASN A 1 105 ? 7.578 -16.636 5.021 1.00 93.19 105 ASN A C 1
ATOM 861 O O . ASN A 1 105 ? 6.573 -15.971 4.777 1.00 93.19 105 ASN A O 1
ATOM 865 N N . GLN A 1 106 ? 7.547 -17.972 5.015 1.00 92.31 106 GLN A N 1
ATOM 866 C CA . GLN A 1 106 ? 6.355 -18.716 4.594 1.00 92.31 106 GLN A CA 1
ATOM 867 C C . GLN A 1 106 ? 5.111 -18.406 5.447 1.00 92.31 106 GLN A C 1
ATOM 869 O O . GLN A 1 106 ? 4.032 -18.227 4.894 1.00 92.31 106 GLN A O 1
ATOM 874 N N . GLU A 1 107 ? 5.257 -18.279 6.770 1.00 92.56 107 GLU A N 1
ATOM 875 C CA . GLU A 1 107 ? 4.135 -17.948 7.662 1.00 92.56 107 GLU A CA 1
ATOM 876 C C . GLU A 1 107 ? 3.561 -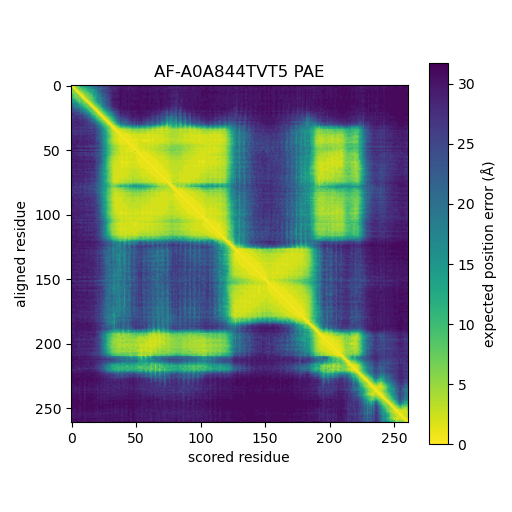16.557 7.344 1.00 92.56 107 GLU A C 1
ATOM 878 O O . GLU A 1 107 ? 2.346 -16.379 7.275 1.00 92.56 107 GLU A O 1
ATOM 883 N N . GLN A 1 108 ? 4.432 -15.579 7.089 1.00 93.12 108 GLN A N 1
ATOM 884 C CA . GLN A 1 108 ? 4.050 -14.223 6.695 1.00 93.12 108 GLN A CA 1
ATOM 885 C C . GLN A 1 108 ? 3.389 -14.193 5.312 1.00 93.12 108 GLN A C 1
ATOM 887 O O . GLN A 1 108 ? 2.431 -13.449 5.114 1.00 93.12 108 GLN A O 1
ATOM 892 N N . ILE A 1 109 ? 3.864 -15.006 4.363 1.00 93.75 109 ILE A N 1
ATOM 893 C CA . ILE A 1 109 ? 3.259 -15.147 3.029 1.00 93.75 109 ILE A CA 1
ATOM 894 C C . ILE A 1 109 ? 1.847 -15.730 3.141 1.00 93.75 109 ILE A C 1
ATOM 896 O O . ILE A 1 109 ? 0.922 -15.211 2.515 1.00 93.75 109 ILE A O 1
ATOM 900 N N . ASP A 1 110 ? 1.660 -16.765 3.960 1.00 92.31 110 ASP A N 1
ATOM 901 C CA . ASP A 1 110 ? 0.356 -17.401 4.161 1.00 92.31 110 ASP A CA 1
ATOM 902 C C . ASP A 1 110 ? -0.634 -16.430 4.830 1.00 92.31 110 ASP A C 1
ATOM 904 O O . ASP A 1 110 ? -1.780 -16.298 4.392 1.00 92.31 110 ASP A O 1
ATOM 908 N N . GLN A 1 111 ? -0.182 -15.683 5.844 1.00 91.06 111 GLN A N 1
ATOM 909 C CA . GLN A 1 111 ? -0.979 -14.632 6.487 1.00 91.06 111 GLN A CA 1
ATOM 910 C C . GLN A 1 111 ? -1.318 -13.496 5.518 1.00 91.06 111 GLN A C 1
ATOM 912 O O . GLN A 1 111 ? -2.461 -13.038 5.480 1.00 91.06 111 GLN A O 1
ATOM 917 N N . TRP A 1 112 ? -0.358 -13.069 4.695 1.00 92.88 112 TRP A N 1
ATOM 918 C CA . TRP A 1 112 ? -0.593 -12.064 3.665 1.00 92.88 112 TRP A CA 1
ATOM 919 C C . TRP A 1 112 ? -1.618 -12.538 2.635 1.00 92.88 112 TRP A C 1
ATOM 921 O O . TRP A 1 112 ? -2.500 -11.770 2.266 1.00 92.88 112 TRP A O 1
ATOM 931 N N . ALA A 1 113 ? -1.576 -13.801 2.204 1.00 90.50 113 ALA A N 1
ATOM 932 C CA . ALA A 1 113 ? -2.558 -14.344 1.269 1.00 90.50 113 ALA A CA 1
ATOM 933 C C . ALA A 1 113 ? -3.990 -14.310 1.836 1.00 90.50 113 ALA A C 1
ATOM 935 O O . ALA A 1 113 ? -4.934 -14.014 1.098 1.00 90.50 113 ALA A O 1
ATOM 936 N N . ILE A 1 114 ? -4.151 -14.567 3.139 1.00 88.81 114 ILE A N 1
ATOM 937 C CA . ILE A 1 114 ? -5.437 -14.446 3.842 1.00 88.81 114 ILE A CA 1
ATOM 938 C C . ILE A 1 114 ? -5.881 -12.979 3.878 1.00 88.81 114 ILE A C 1
ATOM 940 O O . ILE A 1 114 ? -6.970 -12.667 3.397 1.00 88.81 114 ILE A O 1
ATOM 944 N N . LEU A 1 115 ? -5.021 -12.073 4.356 1.00 86.69 115 LEU A N 1
ATOM 945 C CA . LEU A 1 115 ? -5.323 -10.638 4.431 1.00 86.69 115 LEU A CA 1
ATOM 946 C C . LEU A 1 115 ? -5.667 -10.055 3.060 1.00 86.69 115 LEU A C 1
ATOM 948 O O . LEU A 1 115 ? -6.663 -9.357 2.914 1.00 86.69 115 LEU A O 1
ATOM 952 N N . LYS A 1 116 ? -4.892 -10.392 2.029 1.00 86.06 116 LYS A N 1
ATOM 953 C CA . LYS A 1 116 ? -5.128 -9.953 0.653 1.00 86.06 116 LYS A CA 1
ATOM 954 C C . LYS A 1 116 ? -6.485 -10.422 0.136 1.00 86.06 116 LYS A C 1
ATOM 956 O O . LYS A 1 116 ? -7.168 -9.675 -0.564 1.00 86.06 116 LYS A O 1
ATOM 961 N N . LYS A 1 117 ? -6.904 -11.642 0.477 1.00 83.06 117 LYS A N 1
ATOM 962 C CA . LYS A 1 117 ? -8.231 -12.154 0.116 1.00 83.06 117 LYS A CA 1
ATOM 963 C C . LYS A 1 117 ? -9.343 -11.388 0.835 1.00 83.06 117 LYS A C 1
ATOM 965 O O . LYS A 1 117 ? -10.335 -11.036 0.207 1.00 83.06 117 LYS A O 1
ATOM 970 N N . ASP A 1 118 ? -9.167 -11.092 2.115 1.00 71.75 118 ASP A N 1
ATOM 971 C CA . ASP A 1 118 ? -10.155 -10.331 2.886 1.00 71.75 118 ASP A CA 1
ATOM 972 C C . ASP A 1 118 ? -10.266 -8.882 2.385 1.00 71.75 118 ASP A C 1
ATOM 974 O O . ASP A 1 118 ? -11.371 -8.359 2.244 1.00 71.75 118 ASP A O 1
ATOM 978 N N . LEU A 1 119 ? -9.140 -8.266 2.019 1.00 70.88 119 LEU A N 1
ATOM 979 C CA . LEU A 1 119 ? -9.085 -6.925 1.434 1.00 70.88 119 LEU A CA 1
ATOM 980 C C . LEU A 1 119 ? -9.714 -6.888 0.036 1.00 70.88 119 LEU A C 1
ATOM 982 O O . LEU A 1 119 ? -10.544 -6.026 -0.225 1.00 70.88 119 LEU A O 1
ATOM 986 N N . THR A 1 120 ? -9.436 -7.869 -0.828 1.00 61.81 120 THR A N 1
ATOM 987 C CA . THR A 1 120 ? -10.059 -7.952 -2.167 1.00 61.81 120 THR A CA 1
ATOM 988 C C . THR A 1 120 ? -11.563 -8.232 -2.123 1.00 61.81 120 THR A C 1
ATOM 990 O O . THR A 1 120 ? -12.293 -7.766 -2.991 1.00 61.81 120 THR A O 1
ATOM 993 N N . VAL A 1 121 ? -12.066 -8.928 -1.097 1.00 54.75 121 VAL A N 1
ATOM 994 C CA . VAL A 1 121 ? -13.517 -9.096 -0.870 1.00 54.75 121 VAL A CA 1
ATOM 995 C C . VAL A 1 121 ? -14.178 -7.782 -0.416 1.00 54.75 121 VAL A C 1
ATOM 997 O O . VAL A 1 121 ? -15.371 -7.567 -0.651 1.00 54.75 121 VAL A O 1
ATOM 1000 N N . VAL A 1 122 ? -13.418 -6.878 0.208 1.00 49.81 122 VAL A N 1
ATOM 1001 C CA . VAL A 1 122 ? -13.869 -5.524 0.574 1.00 49.81 122 VAL A CA 1
ATOM 1002 C C . VAL A 1 122 ? -13.719 -4.540 -0.599 1.00 49.81 122 VAL A C 1
ATOM 1004 O O . VAL A 1 122 ? -14.567 -3.657 -0.747 1.00 49.81 122 VAL A O 1
ATOM 1007 N N . GLU A 1 123 ? -12.714 -4.740 -1.455 1.00 45.66 123 GLU A N 1
ATOM 1008 C CA . GLU A 1 123 ? -12.364 -3.941 -2.640 1.00 45.66 123 GLU A CA 1
ATOM 1009 C C . GLU A 1 123 ? -12.964 -4.443 -3.964 1.00 45.66 123 GLU A C 1
ATOM 1011 O O . GLU A 1 123 ? -12.560 -3.977 -5.029 1.00 45.66 123 GLU A O 1
ATOM 1016 N N . GLU A 1 124 ? -13.963 -5.335 -3.962 1.00 45.91 124 GLU A N 1
ATOM 1017 C CA . GLU A 1 124 ? -14.843 -5.410 -5.132 1.00 45.91 124 GLU A CA 1
ATOM 1018 C C . GLU A 1 124 ? -15.418 -4.007 -5.327 1.00 45.91 124 GLU A C 1
ATOM 1020 O O . GLU A 1 124 ? -16.270 -3.579 -4.542 1.00 45.91 124 GLU A O 1
ATOM 1025 N N . GLU A 1 125 ? -14.894 -3.274 -6.315 1.00 50.72 125 GLU A N 1
ATOM 1026 C CA . GLU A 1 125 ? -15.262 -1.898 -6.615 1.00 50.72 125 GLU A CA 1
ATOM 1027 C C . GLU A 1 125 ? -16.772 -1.833 -6.807 1.00 50.72 125 GLU A C 1
ATOM 1029 O O . GLU A 1 125 ? -17.328 -2.086 -7.879 1.00 50.72 125 GLU A O 1
ATOM 1034 N N . LYS A 1 126 ? -17.479 -1.517 -5.725 1.00 61.12 126 LYS A N 1
ATOM 1035 C CA . LYS A 1 126 ? -18.901 -1.265 -5.800 1.00 61.12 126 LYS A CA 1
ATOM 1036 C C . LYS A 1 126 ? -19.009 0.038 -6.562 1.00 61.12 126 LYS A C 1
ATOM 1038 O O . LYS A 1 126 ? -18.607 1.086 -6.064 1.00 61.12 126 LYS A O 1
ATOM 1043 N N . ASP A 1 127 ? -19.539 -0.061 -7.775 1.00 75.81 127 ASP A N 1
ATOM 1044 C CA . ASP A 1 127 ? -20.018 1.075 -8.556 1.00 75.81 127 ASP A CA 1
ATOM 1045 C C . ASP A 1 127 ? -20.730 2.070 -7.618 1.00 75.81 127 ASP A C 1
ATOM 1047 O O . ASP A 1 127 ? -21.443 1.649 -6.693 1.00 75.81 127 ASP A O 1
ATOM 1051 N N . LEU A 1 128 ? -20.552 3.376 -7.843 1.00 80.62 128 LEU A N 1
ATOM 1052 C CA . LEU A 1 128 ? -21.179 4.455 -7.072 1.00 80.62 128 LEU A CA 1
ATOM 1053 C C . LEU A 1 128 ? -22.668 4.163 -6.846 1.00 80.62 128 LEU A C 1
ATOM 1055 O O . LEU A 1 128 ? -23.190 4.320 -5.741 1.00 80.62 128 LEU A O 1
ATOM 1059 N N . LYS A 1 129 ? -23.350 3.634 -7.867 1.00 84.50 129 LYS A N 1
ATOM 1060 C CA . LYS A 1 129 ? -24.755 3.214 -7.783 1.00 84.50 129 LYS A CA 1
ATOM 1061 C C . LYS A 1 129 ? -25.010 2.163 -6.699 1.00 84.50 129 LYS A C 1
ATOM 1063 O O . LYS A 1 129 ? -26.007 2.241 -5.977 1.00 84.50 129 LYS A O 1
ATOM 1068 N N . THR A 1 130 ? -24.132 1.174 -6.583 1.00 84.38 130 THR A N 1
ATOM 1069 C CA . THR A 1 130 ? -24.217 0.091 -5.597 1.00 84.38 130 THR A CA 1
ATOM 1070 C C . THR A 1 130 ? -23.934 0.609 -4.189 1.00 84.38 130 THR A C 1
ATOM 1072 O O . THR A 1 130 ? -24.662 0.259 -3.255 1.00 84.38 130 THR A O 1
ATOM 1075 N N . VAL A 1 131 ? -22.948 1.495 -4.031 1.00 82.69 131 VAL A N 1
ATOM 1076 C CA . VAL A 1 131 ? -22.626 2.117 -2.735 1.00 82.69 131 VAL A CA 1
ATOM 1077 C C . VAL A 1 131 ? -23.751 3.037 -2.263 1.00 82.69 131 VAL A C 1
ATOM 1079 O O . VAL A 1 131 ? -24.198 2.924 -1.120 1.00 82.69 131 VAL A O 1
ATOM 1082 N N . LEU A 1 132 ? -24.298 3.871 -3.151 1.00 88.69 132 LEU A N 1
ATOM 1083 C CA . LEU A 1 132 ? -25.446 4.729 -2.846 1.00 88.69 132 LEU A CA 1
ATOM 1084 C C . LEU A 1 132 ? -26.691 3.917 -2.472 1.00 88.69 132 LEU A C 1
ATOM 1086 O O . LEU A 1 132 ? -27.430 4.298 -1.564 1.00 88.69 132 LEU A O 1
ATOM 1090 N N . LYS A 1 133 ? -26.916 2.770 -3.126 1.00 90.50 133 LYS A N 1
ATOM 1091 C CA . LYS A 1 133 ? -28.029 1.871 -2.791 1.00 90.50 133 LYS A CA 1
ATOM 1092 C C . LYS A 1 133 ? -27.879 1.275 -1.392 1.00 90.50 133 LYS A C 1
ATOM 1094 O O . LYS A 1 133 ? -28.874 1.178 -0.676 1.00 90.50 133 LYS A O 1
ATOM 1099 N N . LYS A 1 134 ? -26.661 0.899 -0.993 1.00 89.62 134 LYS A N 1
ATOM 1100 C CA . LYS A 1 134 ? -26.382 0.416 0.366 1.00 89.62 134 LYS A CA 1
ATOM 1101 C C . LYS A 1 134 ? -26.599 1.526 1.400 1.00 89.62 134 LYS A C 1
ATOM 1103 O O . LYS A 1 134 ? -27.297 1.301 2.382 1.00 89.62 134 LYS A O 1
ATOM 1108 N N . LEU A 1 135 ? -26.113 2.739 1.129 1.00 89.62 135 LEU A N 1
ATOM 1109 C CA . LEU A 1 135 ? -26.321 3.895 2.006 1.00 89.62 135 LEU A CA 1
ATOM 1110 C C . LEU A 1 135 ? -27.817 4.198 2.230 1.00 89.62 135 LEU A C 1
ATOM 1112 O O . LEU A 1 135 ? -28.233 4.473 3.355 1.00 89.62 135 LEU A O 1
ATOM 1116 N N . ASP A 1 136 ? -28.637 4.121 1.178 1.00 92.19 136 ASP A N 1
ATOM 1117 C CA . ASP A 1 136 ? -30.094 4.294 1.280 1.00 92.19 136 ASP A CA 1
ATOM 1118 C C . ASP A 1 136 ? -30.760 3.173 2.101 1.00 92.19 136 ASP A C 1
ATOM 1120 O O . ASP A 1 136 ? -31.686 3.427 2.877 1.00 92.19 136 ASP A O 1
ATOM 1124 N N . GLN A 1 137 ? -30.282 1.931 1.977 1.00 92.56 137 GLN A N 1
ATOM 1125 C CA . GLN A 1 137 ? -30.756 0.817 2.803 1.00 92.56 137 GLN A CA 1
ATOM 1126 C C . GLN A 1 137 ? -30.424 1.030 4.284 1.00 92.56 137 GLN A C 1
ATOM 1128 O O . GLN A 1 137 ? -31.317 0.891 5.124 1.00 92.56 137 GLN A O 1
ATOM 1133 N N . ASP A 1 138 ? -29.191 1.426 4.593 1.00 90.38 138 ASP A N 1
ATOM 1134 C CA . ASP A 1 138 ? -28.736 1.680 5.962 1.00 90.38 138 ASP A CA 1
ATOM 1135 C C . ASP A 1 138 ? -29.534 2.827 6.602 1.00 90.38 138 ASP A C 1
ATOM 1137 O O . ASP A 1 138 ? -30.059 2.682 7.707 1.00 90.38 138 ASP A O 1
ATOM 1141 N N . TYR A 1 139 ? -29.754 3.923 5.868 1.00 94.62 139 TYR A N 1
ATOM 1142 C CA . TYR A 1 139 ? -30.586 5.041 6.327 1.00 94.62 139 TYR A CA 1
ATOM 1143 C C . TYR A 1 139 ? -32.045 4.628 6.597 1.00 94.62 139 TYR A C 1
ATOM 1145 O O . TYR A 1 139 ? -32.664 5.058 7.580 1.00 94.62 139 TYR A O 1
ATOM 1153 N N . LYS A 1 140 ? -32.623 3.765 5.751 1.00 94.75 140 LYS A N 1
ATOM 1154 C CA . LYS A 1 140 ? -33.978 3.227 5.966 1.00 94.75 140 LYS A CA 1
ATOM 1155 C C . LYS A 1 140 ? -34.054 2.354 7.214 1.00 94.75 140 LYS A C 1
ATOM 1157 O O . LYS A 1 140 ? -35.066 2.409 7.917 1.00 94.75 140 LYS A O 1
ATOM 1162 N N . LEU A 1 141 ? -33.027 1.552 7.487 1.00 94.56 141 LEU A N 1
ATOM 1163 C CA . LEU A 1 141 ? -32.942 0.742 8.704 1.00 94.56 141 LEU A CA 1
ATOM 1164 C C . LEU A 1 141 ? -32.802 1.627 9.946 1.00 94.56 141 LEU A C 1
ATOM 1166 O O . LEU A 1 141 ? -33.570 1.462 10.893 1.00 94.56 141 LEU A O 1
ATOM 1170 N N . GLU A 1 142 ? -31.926 2.627 9.903 1.00 92.75 142 GLU A N 1
ATOM 1171 C CA . GLU A 1 142 ? -31.737 3.599 10.985 1.00 92.75 142 GLU A CA 1
ATOM 1172 C C . GLU A 1 142 ? -33.035 4.363 11.287 1.00 92.75 142 GLU A C 1
ATOM 1174 O O . GLU A 1 142 ? -33.449 4.480 12.439 1.00 92.75 142 GLU A O 1
ATOM 1179 N N . THR A 1 143 ? -33.762 4.799 10.255 1.00 92.75 143 THR A N 1
ATOM 1180 C CA . THR A 1 143 ? -35.049 5.490 10.431 1.00 92.75 143 THR A CA 1
ATOM 1181 C C . THR A 1 143 ? -36.105 4.592 11.086 1.00 92.75 143 THR A C 1
ATOM 1183 O O . THR A 1 143 ? -36.904 5.068 11.900 1.00 92.75 143 THR A O 1
ATOM 1186 N N . LYS A 1 144 ? -36.127 3.293 10.748 1.00 95.19 144 LYS A N 1
ATOM 1187 C CA . LYS A 1 144 ? -37.016 2.313 11.396 1.00 95.19 144 LYS A CA 1
ATOM 1188 C C . LYS A 1 144 ? -36.657 2.129 12.866 1.00 95.19 144 LYS A C 1
ATOM 1190 O O . LYS A 1 144 ? -37.566 2.072 13.691 1.00 95.19 144 LYS A O 1
ATOM 1195 N N . GLU A 1 145 ? -35.370 2.085 13.195 1.00 93.44 145 GLU A N 1
ATOM 1196 C CA . GLU A 1 145 ? -34.915 1.950 14.579 1.00 93.44 145 GLU A CA 1
ATOM 1197 C C . GLU A 1 145 ? -35.223 3.207 15.401 1.00 93.44 145 GLU A C 1
ATOM 1199 O O . GLU A 1 145 ? -35.789 3.108 16.488 1.00 93.44 145 GLU A O 1
ATOM 1204 N N . ILE A 1 146 ? -34.996 4.400 14.843 1.00 92.75 146 ILE A N 1
ATOM 1205 C CA . ILE A 1 146 ? -35.385 5.677 15.464 1.00 92.75 146 ILE A CA 1
ATOM 1206 C C . ILE A 1 146 ? -36.889 5.704 15.749 1.00 92.75 146 ILE A C 1
ATOM 1208 O O . ILE A 1 146 ? -37.312 6.120 16.828 1.00 92.75 146 ILE A O 1
ATOM 1212 N N . TYR A 1 147 ? -37.716 5.244 14.808 1.00 92.75 147 TYR A N 1
ATOM 1213 C CA . TYR A 1 147 ? -39.150 5.118 15.052 1.00 92.75 147 TYR A CA 1
ATOM 1214 C C . TYR A 1 147 ? -39.442 4.103 16.163 1.00 92.75 147 TYR A C 1
ATOM 1216 O O . TYR A 1 147 ? -40.214 4.404 17.069 1.00 92.75 147 TYR A O 1
ATOM 1224 N N . ARG A 1 148 ? -38.809 2.924 16.144 1.00 95.12 148 ARG A N 1
ATOM 1225 C CA . ARG A 1 148 ? -39.007 1.881 17.162 1.00 95.12 148 ARG A CA 1
ATOM 1226 C C . ARG A 1 148 ? -38.724 2.396 18.574 1.00 95.12 148 ARG A C 1
ATOM 1228 O O . ARG A 1 148 ? -39.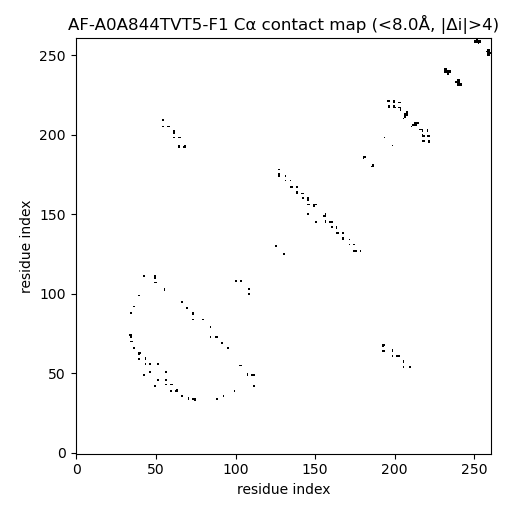538 2.158 19.466 1.00 95.12 148 ARG A O 1
ATOM 1235 N N . VAL A 1 149 ? -37.613 3.110 18.746 1.00 94.56 149 VAL A N 1
ATOM 1236 C CA . VAL A 1 149 ? -37.127 3.609 20.040 1.00 94.56 149 VAL A CA 1
ATOM 1237 C C . VAL A 1 149 ? -37.895 4.853 20.492 1.00 94.56 149 VAL A C 1
ATOM 1239 O O . VAL A 1 149 ? -38.323 4.925 21.641 1.00 94.56 149 VAL A O 1
ATOM 1242 N N . TYR A 1 150 ? -38.124 5.819 19.598 1.00 92.94 150 TYR A N 1
ATOM 1243 C CA . TYR A 1 150 ? -38.624 7.147 19.973 1.00 92.94 150 TYR A CA 1
ATOM 1244 C C . TYR A 1 150 ? -40.086 7.416 19.580 1.00 92.94 150 TYR A C 1
ATOM 1246 O O . TYR A 1 150 ? -40.560 8.527 19.793 1.00 92.94 150 TYR A O 1
ATOM 1254 N N . LYS A 1 151 ? -40.851 6.442 19.058 1.00 90.19 151 LYS A N 1
ATOM 1255 C CA . LYS A 1 151 ? -42.255 6.641 18.604 1.00 90.19 151 LYS A CA 1
ATOM 1256 C C . LYS A 1 151 ? -43.176 7.354 19.601 1.00 90.19 151 LYS A C 1
ATOM 1258 O O . LYS A 1 151 ? -44.123 8.012 19.177 1.00 90.19 151 LYS A O 1
ATOM 1263 N N . HIS A 1 152 ? -42.934 7.199 20.902 1.00 92.69 152 HIS A N 1
ATOM 1264 C CA . HIS A 1 152 ? -43.760 7.787 21.958 1.00 92.69 152 HIS A CA 1
ATOM 1265 C C . HIS A 1 152 ? -43.276 9.173 22.413 1.00 92.69 152 HIS A C 1
ATOM 1267 O O . HIS A 1 152 ? -44.066 9.923 22.978 1.00 92.69 152 HIS A O 1
ATOM 1273 N N . ASP A 1 153 ? -42.033 9.554 22.102 1.00 93.00 153 ASP A N 1
ATOM 1274 C CA . ASP A 1 153 ? -41.503 10.898 22.334 1.00 93.00 153 ASP A CA 1
ATOM 1275 C C . ASP A 1 153 ? -41.339 11.625 20.997 1.00 93.00 153 ASP A C 1
ATOM 1277 O O . ASP A 1 153 ? -40.329 11.509 20.300 1.00 93.00 153 ASP A O 1
ATOM 1281 N N . ARG A 1 154 ? -42.355 12.417 20.636 1.00 87.06 154 ARG A N 1
ATOM 1282 C CA . ARG A 1 154 ? -42.366 13.169 19.374 1.00 87.06 154 ARG A CA 1
ATOM 1283 C C . ARG A 1 154 ? -41.169 14.108 19.235 1.00 87.06 154 ARG A C 1
ATOM 1285 O O . ARG A 1 154 ? -40.662 14.257 18.126 1.00 87.06 154 ARG A O 1
ATOM 1292 N N . LYS A 1 155 ? -40.727 14.753 20.317 1.00 92.75 155 LYS A N 1
ATOM 1293 C CA . LYS A 1 155 ? -39.648 15.747 20.252 1.00 92.75 155 LYS A CA 1
ATOM 1294 C C . LYS A 1 155 ? -38.316 15.053 19.977 1.00 92.75 155 LYS A C 1
ATOM 1296 O O . LYS A 1 155 ? -37.598 15.473 19.067 1.00 92.75 155 LYS A O 1
ATOM 1301 N N . LEU A 1 156 ? -38.029 13.969 20.698 1.00 86.62 156 LEU A N 1
ATOM 1302 C CA . LEU A 1 156 ? -36.829 13.162 20.474 1.00 86.62 156 LEU A CA 1
ATOM 1303 C C . LEU A 1 156 ? -36.864 12.447 19.121 1.00 86.62 156 LEU A C 1
ATOM 1305 O O . LEU A 1 156 ? -35.863 12.464 18.411 1.00 86.62 156 LEU A O 1
ATOM 1309 N N . TYR A 1 157 ? -38.014 11.909 18.708 1.00 92.75 157 TYR A N 1
ATOM 1310 C CA . TYR A 1 157 ? -38.179 11.275 17.399 1.00 92.75 157 TYR A CA 1
ATOM 1311 C C . TYR A 1 157 ? -37.802 12.212 16.248 1.00 92.75 157 TYR A C 1
ATOM 1313 O O . TYR A 1 157 ? -36.984 11.854 15.399 1.00 92.75 157 TYR A O 1
ATOM 1321 N N . TYR A 1 158 ? -38.366 13.425 16.215 1.00 90.81 158 TYR A N 1
ATOM 1322 C CA . TYR A 1 158 ? -38.064 14.378 15.145 1.00 90.81 158 TYR A CA 1
ATOM 1323 C C . TYR A 1 158 ? -36.618 14.880 15.203 1.00 90.81 158 TYR A C 1
ATOM 1325 O O . TYR A 1 158 ? -36.007 15.068 14.150 1.00 90.81 158 TYR A O 1
ATOM 1333 N N . ALA A 1 159 ? -36.053 15.060 16.401 1.00 91.38 159 ALA A N 1
ATOM 1334 C CA . ALA A 1 159 ? -34.653 15.445 16.561 1.00 91.38 159 ALA A CA 1
ATOM 1335 C C . ALA A 1 159 ? -33.703 14.369 16.009 1.00 91.38 159 ALA A C 1
ATOM 1337 O O . ALA A 1 159 ? -32.876 14.670 15.149 1.00 91.38 159 ALA A O 1
ATOM 1338 N N . GLN A 1 160 ? -33.876 13.113 16.427 1.00 89.50 160 GLN A N 1
ATOM 1339 C CA . GLN A 1 160 ? -33.043 11.989 15.988 1.00 89.50 160 GLN A CA 1
ATOM 1340 C C . GLN A 1 160 ? -33.201 11.712 14.492 1.00 89.50 160 GLN A C 1
ATOM 1342 O O . GLN A 1 160 ? -32.217 11.544 13.775 1.00 89.50 160 GLN A O 1
ATOM 1347 N N . ARG A 1 161 ? -34.430 11.783 13.972 1.00 92.56 161 ARG A N 1
ATOM 1348 C CA . ARG A 1 161 ? -34.689 11.640 12.534 1.00 92.56 161 ARG A CA 1
ATOM 1349 C C . ARG A 1 161 ? -34.002 12.731 11.705 1.00 92.56 161 ARG A C 1
ATOM 1351 O O . ARG A 1 161 ? -33.493 12.443 10.625 1.00 92.56 161 ARG A O 1
ATOM 1358 N N . ASN A 1 162 ? -33.974 13.973 12.190 1.00 91.88 162 ASN A N 1
ATOM 1359 C CA . ASN A 1 162 ? -33.274 15.064 11.508 1.00 91.88 162 ASN A CA 1
ATOM 1360 C C . ASN A 1 162 ? -31.750 14.889 11.541 1.00 91.88 162 ASN A C 1
ATOM 1362 O O . ASN A 1 162 ? -31.091 15.227 10.559 1.00 91.88 162 ASN A O 1
ATOM 1366 N N . ILE A 1 163 ? -31.198 14.354 12.634 1.00 89.69 163 ILE A N 1
ATOM 1367 C CA . ILE A 1 163 ? -29.770 14.021 12.742 1.00 89.69 163 ILE A CA 1
ATOM 1368 C C . ILE A 1 163 ? -29.404 12.933 11.727 1.00 89.69 163 ILE A C 1
ATOM 1370 O O . ILE A 1 163 ? -28.507 13.154 10.916 1.00 89.69 163 ILE A O 1
ATOM 1374 N N . ALA A 1 164 ? -30.152 11.827 11.690 1.00 88.19 164 ALA A N 1
ATOM 1375 C CA . ALA A 1 164 ? -29.938 10.745 10.726 1.00 88.19 164 ALA A CA 1
ATOM 1376 C C . ALA A 1 164 ? -30.056 11.232 9.273 1.00 88.19 164 ALA A C 1
ATOM 1378 O O . ALA A 1 164 ? -29.216 10.914 8.434 1.00 88.19 164 ALA A O 1
ATOM 1379 N N . LYS A 1 165 ? -31.046 12.089 8.974 1.00 92.88 165 LYS A N 1
ATOM 1380 C CA . LYS A 1 165 ? -31.191 12.698 7.643 1.00 92.88 165 LYS A CA 1
ATOM 1381 C C . LYS A 1 165 ? -29.973 13.544 7.264 1.00 92.88 165 LYS A C 1
ATOM 1383 O O . LYS A 1 165 ? -29.478 13.422 6.150 1.00 92.88 165 LYS A O 1
ATOM 1388 N N . LYS A 1 166 ? -29.484 14.399 8.170 1.00 90.25 166 LYS A N 1
ATOM 1389 C CA . LYS A 1 166 ? -28.282 15.209 7.919 1.00 90.25 166 LYS A CA 1
ATOM 1390 C C . LYS A 1 166 ? -27.054 14.327 7.699 1.00 90.25 166 LYS A C 1
ATOM 1392 O O . LYS A 1 166 ? -26.322 14.556 6.747 1.00 90.25 166 LYS A O 1
ATOM 1397 N N . ALA A 1 167 ? -26.863 13.302 8.529 1.00 83.44 167 ALA A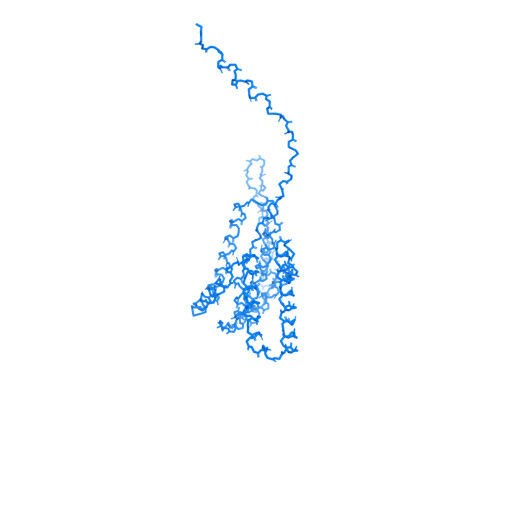 N 1
ATOM 1398 C CA . ALA A 1 167 ? -25.757 12.361 8.384 1.00 83.44 167 ALA A CA 1
ATOM 1399 C C . ALA A 1 167 ? -25.807 11.617 7.039 1.00 83.44 167 ALA A C 1
ATOM 1401 O O . ALA A 1 167 ? -24.776 11.478 6.385 1.00 83.44 167 ALA A O 1
ATOM 1402 N N . TYR A 1 168 ? -26.995 11.192 6.600 1.00 92.50 168 TYR A N 1
ATOM 1403 C CA . TYR A 1 168 ? -27.207 10.576 5.291 1.00 92.50 168 TYR A CA 1
ATOM 1404 C C . TYR A 1 168 ? -26.840 11.518 4.136 1.00 92.50 168 TYR A C 1
ATOM 1406 O O . TYR A 1 168 ? -26.047 11.132 3.281 1.00 92.50 168 TYR A O 1
ATOM 1414 N N . GLU A 1 169 ? -27.358 12.751 4.121 1.00 91.38 169 GLU A N 1
ATOM 1415 C CA . GLU A 1 169 ? -27.064 13.717 3.048 1.00 91.38 169 GLU A CA 1
ATOM 1416 C C . GLU A 1 169 ? -25.572 14.078 3.003 1.00 91.38 169 GLU A C 1
ATOM 1418 O O . GLU A 1 169 ? -24.984 14.136 1.923 1.00 91.38 169 GLU A O 1
ATOM 1423 N N . THR A 1 170 ? -24.926 14.242 4.164 1.00 87.88 170 THR A N 1
ATOM 1424 C CA . THR A 1 170 ? -23.478 14.478 4.239 1.00 87.88 170 THR A CA 1
ATOM 1425 C C . THR A 1 170 ? -22.690 13.294 3.682 1.00 87.88 170 THR A C 1
ATOM 1427 O O . THR A 1 170 ? -21.833 13.485 2.824 1.00 87.88 170 THR A O 1
ATOM 1430 N N . LYS A 1 171 ? -22.997 12.062 4.115 1.00 84.12 171 LYS A N 1
ATOM 1431 C CA . LYS A 1 171 ? -22.328 10.847 3.617 1.00 84.12 171 LYS A CA 1
ATOM 1432 C C . LYS A 1 171 ? -22.538 10.661 2.116 1.00 84.12 171 LYS A C 1
ATOM 1434 O O . LYS A 1 171 ? -21.599 10.319 1.409 1.00 84.12 171 LYS A O 1
ATOM 1439 N N . LYS A 1 172 ? -23.750 10.925 1.624 1.00 90.25 172 LYS A N 1
ATOM 1440 C CA . LYS A 1 172 ? -24.090 10.863 0.201 1.00 90.25 172 LYS A CA 1
ATOM 1441 C C . LYS A 1 172 ? -23.278 11.867 -0.615 1.00 90.25 172 LYS A C 1
ATOM 1443 O O . LYS A 1 172 ? -22.722 11.485 -1.637 1.00 90.25 172 LYS A O 1
ATOM 1448 N N . ARG A 1 173 ? -23.200 13.124 -0.166 1.00 87.25 173 ARG A N 1
ATOM 1449 C CA . ARG A 1 173 ? -22.412 14.173 -0.830 1.00 87.25 173 ARG A CA 1
ATOM 1450 C C . ARG A 1 173 ? -20.933 13.798 -0.883 1.00 87.25 173 ARG A C 1
ATOM 1452 O O . ARG A 1 173 ? -20.359 13.828 -1.959 1.00 87.25 173 ARG A O 1
ATOM 1459 N N . ASN A 1 174 ? -20.366 13.378 0.246 1.00 81.19 174 ASN A N 1
ATOM 1460 C CA . ASN A 1 174 ? -18.956 12.999 0.327 1.00 81.19 174 ASN A CA 1
ATOM 1461 C C . ASN A 1 174 ? -18.635 11.775 -0.552 1.00 81.19 174 ASN A C 1
ATOM 1463 O O . ASN A 1 174 ? -17.568 11.713 -1.143 1.00 81.19 174 ASN A O 1
ATOM 1467 N N . LEU A 1 175 ? -19.555 10.807 -0.669 1.00 83.81 175 LEU A N 1
ATOM 1468 C CA . LEU A 1 175 ? -19.390 9.669 -1.578 1.00 83.81 175 LEU A CA 1
ATOM 1469 C C . LEU A 1 175 ? -19.431 10.096 -3.046 1.00 83.81 175 LEU A C 1
ATOM 1471 O O . LEU A 1 175 ? -18.614 9.635 -3.828 1.00 83.81 175 LEU A O 1
ATOM 1475 N N . ILE A 1 176 ? -20.362 10.971 -3.426 1.00 84.69 176 ILE A N 1
ATOM 1476 C CA . ILE A 1 176 ? -20.419 11.493 -4.797 1.00 84.69 176 ILE A CA 1
ATOM 1477 C C . ILE A 1 176 ? -19.123 12.245 -5.123 1.00 84.69 176 ILE A C 1
ATOM 1479 O O . ILE A 1 176 ? -18.504 11.959 -6.136 1.00 84.69 176 ILE A O 1
ATOM 1483 N N . GLU A 1 177 ? -18.676 13.122 -4.226 1.00 80.06 177 GLU A N 1
ATOM 1484 C CA . GLU A 1 177 ? -17.421 13.873 -4.353 1.00 80.06 177 GLU A CA 1
ATOM 1485 C C . GLU A 1 177 ? -16.202 12.945 -4.478 1.00 80.06 177 GLU A C 1
ATOM 1487 O O . GLU A 1 177 ? -15.390 13.116 -5.380 1.00 80.06 177 GLU A O 1
ATOM 1492 N N . TYR A 1 178 ? -16.120 11.899 -3.651 1.00 76.25 178 TYR A N 1
ATOM 1493 C CA . TYR A 1 178 ? -15.054 10.897 -3.723 1.00 76.25 178 TYR A CA 1
ATOM 1494 C C . TYR A 1 178 ? -15.003 10.184 -5.083 1.00 76.25 178 TYR A C 1
ATOM 1496 O O . TYR A 1 178 ? -13.937 10.084 -5.687 1.00 76.25 178 TYR A O 1
ATOM 1504 N N . TYR A 1 179 ? -16.143 9.708 -5.594 1.00 75.19 179 TYR A N 1
ATOM 1505 C CA . TYR A 1 179 ? -16.180 9.017 -6.887 1.00 75.19 179 TYR A CA 1
ATOM 1506 C C . TYR A 1 179 ? -15.975 9.976 -8.069 1.00 75.19 179 TYR A C 1
ATOM 1508 O O . TYR A 1 179 ? -15.331 9.588 -9.038 1.00 75.19 179 TYR A O 1
ATOM 1516 N N . GLU A 1 180 ? -16.444 11.224 -7.987 1.00 76.69 180 GLU A N 1
ATOM 1517 C CA . GLU A 1 180 ? -16.171 12.253 -9.001 1.00 76.69 180 GLU A CA 1
ATOM 1518 C C . GLU A 1 180 ? -14.687 12.649 -9.040 1.00 76.69 180 GLU A C 1
ATOM 1520 O O . GLU A 1 180 ? -14.144 12.879 -10.121 1.00 76.69 180 GLU A O 1
ATOM 1525 N N . ASN A 1 181 ? -14.016 12.713 -7.887 1.00 68.00 181 ASN A N 1
ATOM 1526 C CA . ASN A 1 181 ? -12.579 12.985 -7.809 1.00 68.00 181 ASN A CA 1
ATOM 1527 C C . ASN A 1 181 ? -11.759 11.789 -8.317 1.00 68.00 181 ASN A C 1
ATOM 1529 O O . ASN A 1 181 ? -10.815 11.985 -9.085 1.00 68.00 181 ASN A O 1
ATOM 1533 N N . LYS A 1 182 ? -12.192 10.559 -7.996 1.00 61.53 182 LYS A N 1
ATOM 1534 C CA . LYS A 1 182 ? -11.629 9.313 -8.543 1.00 61.53 182 LYS A CA 1
ATOM 1535 C C . LYS A 1 182 ? -11.772 9.243 -10.071 1.00 61.53 182 LYS A C 1
ATOM 1537 O O . LYS A 1 182 ? -10.820 8.890 -10.757 1.00 61.53 182 LYS A O 1
ATOM 1542 N N . GLU A 1 183 ? -12.928 9.620 -10.623 1.00 58.75 183 GLU A N 1
ATOM 1543 C CA . GLU A 1 183 ? -13.198 9.611 -12.073 1.00 58.75 183 GLU A CA 1
ATOM 1544 C C . GLU A 1 183 ? -12.438 10.718 -12.828 1.00 58.75 183 GLU A C 1
ATOM 1546 O O . GLU A 1 183 ? -12.026 10.525 -13.970 1.00 58.75 183 GLU A O 1
ATOM 1551 N N . LYS A 1 184 ? -12.182 11.864 -12.182 1.00 51.44 184 LYS A N 1
ATOM 1552 C CA . LYS A 1 184 ? -11.373 12.961 -12.745 1.00 51.44 184 LYS A CA 1
ATOM 1553 C C . LYS A 1 184 ? -9.862 12.755 -12.598 1.00 51.44 184 LYS A C 1
ATOM 1555 O O . LYS A 1 184 ? -9.103 13.602 -13.066 1.00 51.44 184 LYS A O 1
ATOM 1560 N N . GLY A 1 185 ? -9.420 11.673 -11.951 1.00 48.38 185 GLY A N 1
ATOM 1561 C CA . GLY A 1 185 ? -8.002 11.422 -11.677 1.00 48.38 185 GLY A CA 1
ATOM 1562 C C . GLY A 1 185 ? -7.346 12.510 -10.820 1.00 48.38 185 GLY A C 1
ATOM 1563 O O . GLY A 1 185 ? -6.131 12.695 -10.894 1.00 48.38 185 GLY A O 1
ATOM 1564 N N . ILE A 1 186 ? -8.141 13.256 -10.043 1.00 48.16 186 ILE A N 1
ATOM 1565 C CA . ILE A 1 186 ? -7.635 14.200 -9.046 1.00 48.16 186 ILE A CA 1
ATOM 1566 C C . ILE A 1 186 ? -7.379 13.372 -7.790 1.00 48.16 186 ILE A C 1
ATOM 1568 O O . ILE A 1 186 ? -8.192 13.337 -6.870 1.00 48.16 186 ILE A O 1
ATOM 1572 N N . ASP A 1 187 ? -6.260 12.651 -7.792 1.00 48.69 187 ASP A N 1
ATOM 1573 C CA . ASP A 1 187 ? -5.672 12.168 -6.551 1.00 48.69 187 ASP A CA 1
ATOM 1574 C C . ASP A 1 187 ? -5.138 13.399 -5.813 1.00 48.69 187 ASP A C 1
ATOM 1576 O O . ASP A 1 187 ? -4.090 13.942 -6.164 1.00 48.69 187 ASP A O 1
ATOM 1580 N N . GLU A 1 188 ? -5.879 13.867 -4.807 1.00 42.75 188 GLU A N 1
ATOM 1581 C CA . GLU A 1 188 ? -5.370 14.846 -3.835 1.00 42.75 188 GLU A CA 1
ATOM 1582 C C . GLU A 1 188 ? -4.182 14.287 -3.027 1.00 42.75 188 GLU A C 1
ATOM 1584 O O . GLU A 1 188 ? -3.443 15.055 -2.419 1.00 42.75 188 GLU A O 1
ATOM 1589 N N . ASP A 1 189 ? -3.918 12.982 -3.129 1.00 44.09 189 ASP A N 1
ATOM 1590 C CA . ASP A 1 189 ? -2.731 12.317 -2.605 1.00 44.09 189 ASP A CA 1
ATOM 1591 C C . ASP A 1 189 ? -1.707 12.067 -3.723 1.00 44.09 189 ASP A C 1
ATOM 1593 O O . ASP A 1 189 ? -1.334 10.927 -4.016 1.00 44.09 189 ASP A O 1
ATOM 1597 N N . GLN A 1 190 ? -1.183 13.129 -4.344 1.00 50.97 190 GLN A N 1
ATOM 1598 C CA . GLN A 1 190 ? 0.187 13.024 -4.856 1.00 50.97 190 GLN A CA 1
ATOM 1599 C C . GLN A 1 190 ? 1.1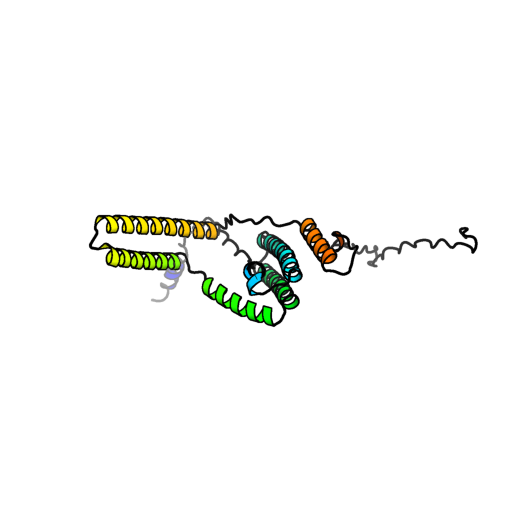09 12.946 -3.634 1.00 50.97 190 GLN A C 1
ATOM 1601 O O . GLN A 1 190 ? 1.713 13.942 -3.244 1.00 50.97 190 GLN A O 1
ATOM 1606 N N . GLU A 1 191 ? 1.154 11.771 -2.988 1.00 59.03 191 GLU A N 1
ATOM 1607 C CA . GLU A 1 191 ? 2.207 11.434 -2.030 1.00 59.03 191 GLU A CA 1
ATOM 1608 C C . GLU A 1 191 ? 3.531 11.832 -2.688 1.00 59.03 191 GLU A C 1
ATOM 1610 O O . GLU A 1 191 ? 3.810 11.412 -3.813 1.00 59.03 191 GLU A O 1
ATOM 1615 N N . GLU A 1 192 ? 4.298 12.693 -2.019 1.00 74.62 192 GLU A N 1
ATOM 1616 C CA . GLU A 1 192 ? 5.598 13.148 -2.500 1.00 74.62 192 GLU A CA 1
ATOM 1617 C C . GLU A 1 192 ? 6.454 11.922 -2.841 1.00 74.62 192 GLU A C 1
ATOM 1619 O O . GLU A 1 192 ? 6.683 11.052 -1.999 1.00 74.62 192 GLU A O 1
ATOM 1624 N N . ILE A 1 193 ? 6.842 11.808 -4.113 1.00 77.75 193 ILE A N 1
ATOM 1625 C CA . ILE A 1 193 ? 7.642 10.689 -4.609 1.00 77.75 193 ILE A CA 1
ATOM 1626 C C . ILE A 1 193 ? 9.101 11.096 -4.487 1.00 77.75 193 ILE A C 1
ATOM 1628 O O . ILE A 1 193 ? 9.519 12.077 -5.106 1.00 77.75 193 ILE A O 1
ATOM 1632 N N . LEU A 1 194 ? 9.870 10.317 -3.730 1.00 82.44 194 LEU A N 1
ATOM 1633 C CA . LEU A 1 194 ? 11.293 10.575 -3.547 1.00 82.44 194 LEU A CA 1
ATOM 1634 C C . LEU A 1 194 ? 12.078 10.484 -4.869 1.00 82.44 194 LEU A C 1
ATOM 1636 O O . LEU A 1 194 ? 11.792 9.688 -5.776 1.00 82.44 194 LEU A O 1
ATOM 1640 N N . THR A 1 195 ? 13.118 11.304 -4.969 1.00 84.69 195 THR A N 1
ATOM 1641 C CA . THR A 1 195 ? 14.121 11.259 -6.039 1.00 84.69 195 THR A CA 1
ATOM 1642 C C . THR A 1 195 ? 14.981 9.989 -5.938 1.00 84.69 195 THR A C 1
ATOM 1644 O O . THR A 1 195 ? 15.022 9.336 -4.899 1.00 84.69 195 THR A O 1
ATOM 1647 N N . LEU A 1 196 ? 15.703 9.606 -7.008 1.00 84.69 196 LEU A N 1
ATOM 1648 C CA . LEU A 1 196 ? 16.599 8.432 -6.924 1.00 84.69 196 LEU A CA 1
ATOM 1649 C C . LEU A 1 196 ? 17.688 8.620 -5.876 1.00 84.69 196 LEU A C 1
ATOM 1651 O O . LEU A 1 196 ? 18.055 7.653 -5.225 1.00 84.69 196 LEU A O 1
ATOM 1655 N N . GLU A 1 197 ? 18.192 9.842 -5.724 1.00 83.25 197 GLU A N 1
ATOM 1656 C CA . GLU A 1 197 ? 19.243 10.162 -4.762 1.00 83.25 197 GLU A CA 1
ATOM 1657 C C . GLU A 1 197 ? 18.752 9.961 -3.328 1.00 83.25 197 GLU A C 1
ATOM 1659 O O . GLU A 1 197 ? 19.424 9.318 -2.524 1.00 83.25 197 GLU A O 1
ATOM 1664 N N . GLU A 1 198 ? 17.543 10.431 -3.017 1.00 84.00 198 GLU A N 1
ATOM 1665 C CA . GLU A 1 198 ? 16.918 10.214 -1.710 1.00 84.00 198 GLU A CA 1
ATOM 1666 C C . GLU A 1 198 ? 16.676 8.730 -1.444 1.00 84.00 198 GLU A C 1
ATOM 1668 O O . GLU A 1 198 ? 16.993 8.235 -0.363 1.00 84.00 198 GLU A O 1
ATOM 1673 N N . ILE A 1 199 ? 16.184 7.986 -2.437 1.00 83.19 199 ILE A N 1
ATOM 1674 C CA . ILE A 1 199 ? 15.963 6.549 -2.273 1.00 83.19 199 ILE A CA 1
ATOM 1675 C C . ILE A 1 199 ? 17.298 5.791 -2.126 1.00 83.19 199 ILE A C 1
ATOM 1677 O O . ILE A 1 199 ? 17.389 4.843 -1.343 1.00 83.19 199 ILE A O 1
ATOM 1681 N N . ALA A 1 200 ? 18.350 6.204 -2.834 1.00 83.56 200 ALA A N 1
ATOM 1682 C CA . ALA A 1 200 ? 19.686 5.629 -2.703 1.00 83.56 200 ALA A CA 1
ATOM 1683 C C . ALA A 1 200 ? 20.288 5.885 -1.316 1.00 83.56 200 ALA A C 1
ATOM 1685 O O . ALA A 1 200 ? 20.887 4.981 -0.731 1.00 83.56 200 ALA A O 1
ATOM 1686 N N . ASN A 1 201 ? 20.060 7.071 -0.747 1.00 85.06 201 ASN A N 1
ATOM 1687 C CA . ASN A 1 201 ? 20.431 7.365 0.635 1.00 85.06 201 ASN A CA 1
ATOM 1688 C C . ASN A 1 201 ? 19.700 6.446 1.621 1.00 85.06 201 ASN A C 1
ATOM 1690 O O . ASN A 1 201 ? 20.346 5.889 2.504 1.00 85.06 201 ASN A O 1
ATOM 1694 N N . LEU A 1 202 ? 18.399 6.195 1.432 1.00 86.88 202 LEU A N 1
ATOM 1695 C CA . LEU A 1 202 ? 17.666 5.243 2.277 1.00 86.88 202 LEU A CA 1
ATOM 1696 C C . LEU A 1 202 ? 18.229 3.818 2.179 1.00 86.88 202 LEU A C 1
ATOM 1698 O O . LEU A 1 202 ? 18.309 3.114 3.186 1.00 86.88 202 LEU A O 1
ATOM 1702 N N . TYR A 1 203 ? 18.622 3.376 0.980 1.00 84.06 203 TYR A N 1
ATOM 1703 C CA . TYR A 1 203 ? 19.253 2.066 0.797 1.00 84.06 203 TYR A CA 1
ATOM 1704 C C . TYR A 1 203 ? 20.606 1.976 1.490 1.00 84.06 203 TYR A C 1
ATOM 1706 O O . TYR A 1 203 ? 20.883 0.976 2.148 1.00 84.06 203 TYR A O 1
ATOM 1714 N N . LYS A 1 204 ? 21.412 3.033 1.391 1.00 83.50 204 LYS A N 1
ATOM 1715 C CA . LYS A 1 204 ? 22.671 3.125 2.118 1.00 83.50 204 LYS A CA 1
ATOM 1716 C C . LYS A 1 204 ? 22.443 3.073 3.628 1.00 83.50 204 LYS A C 1
ATOM 1718 O O . LYS A 1 204 ? 23.080 2.270 4.289 1.00 83.50 204 LYS A O 1
ATOM 1723 N N . GLU A 1 205 ? 21.517 3.863 4.170 1.00 83.75 205 GLU A N 1
ATOM 1724 C CA . GLU A 1 205 ? 21.188 3.840 5.604 1.00 83.75 205 GLU A CA 1
ATOM 1725 C C . GLU A 1 205 ? 20.732 2.451 6.065 1.00 83.75 205 GLU A C 1
ATOM 1727 O O . GLU A 1 205 ? 21.095 1.991 7.148 1.00 83.75 205 GLU A O 1
ATOM 1732 N N . TYR A 1 206 ? 19.949 1.762 5.236 1.00 86.44 206 TYR A N 1
ATOM 1733 C CA . TYR A 1 206 ? 19.526 0.393 5.495 1.00 86.44 206 TYR A CA 1
ATOM 1734 C C . TYR A 1 206 ? 20.709 -0.587 5.520 1.00 86.44 206 TYR A C 1
ATOM 1736 O O . TYR A 1 206 ? 20.808 -1.385 6.456 1.00 86.44 206 TYR A O 1
ATOM 1744 N N . ASP A 1 207 ? 21.603 -0.523 4.534 1.00 83.25 207 ASP A N 1
ATOM 1745 C CA . ASP A 1 207 ? 22.778 -1.396 4.452 1.00 83.25 207 ASP A CA 1
ATOM 1746 C C . ASP A 1 207 ? 23.827 -1.055 5.519 1.00 83.25 207 ASP A C 1
ATOM 1748 O O . ASP A 1 207 ? 24.439 -1.968 6.059 1.00 83.25 207 ASP A O 1
ATOM 1752 N N . ASP A 1 208 ? 23.986 0.208 5.904 1.00 83.44 208 ASP A N 1
ATOM 1753 C CA . ASP A 1 208 ? 24.870 0.618 7.001 1.00 83.44 208 ASP A CA 1
ATOM 1754 C C . ASP A 1 208 ? 24.329 0.134 8.363 1.00 83.44 208 ASP A C 1
ATOM 1756 O O . ASP A 1 208 ? 25.097 -0.224 9.256 1.00 83.44 208 ASP A O 1
ATOM 1760 N N . TYR A 1 209 ? 23.002 0.105 8.544 1.00 82.38 209 TYR A N 1
ATOM 1761 C CA . TYR A 1 209 ? 22.375 -0.286 9.813 1.00 82.38 209 TYR A CA 1
ATOM 1762 C C . TYR A 1 209 ? 22.189 -1.805 9.966 1.00 82.38 209 TYR A C 1
ATOM 1764 O O . TYR A 1 209 ? 22.334 -2.344 11.066 1.00 82.38 209 TYR A O 1
ATOM 1772 N N . TYR A 1 210 ? 21.828 -2.507 8.888 1.00 80.62 210 TYR A N 1
ATOM 1773 C CA . TYR A 1 210 ? 21.515 -3.945 8.907 1.00 80.62 210 TYR A CA 1
ATOM 1774 C C . TYR A 1 210 ? 22.513 -4.805 8.128 1.00 80.62 210 TYR A C 1
ATOM 1776 O O . TYR A 1 210 ? 22.621 -6.012 8.377 1.00 80.62 210 TYR A O 1
ATOM 1784 N N . GLY A 1 211 ? 23.220 -4.217 7.167 1.00 69.75 211 GLY A N 1
ATOM 1785 C CA . GLY A 1 211 ? 24.276 -4.869 6.414 1.00 69.75 211 GLY A CA 1
ATOM 1786 C C . GLY A 1 211 ? 25.591 -4.823 7.187 1.00 69.75 211 GLY A C 1
ATOM 1787 O O . GLY A 1 211 ? 25.933 -3.869 7.869 1.00 69.75 211 GLY A O 1
ATOM 1788 N N . LYS A 1 212 ? 26.372 -5.897 7.089 1.00 57.19 212 LYS A N 1
ATOM 1789 C CA . LYS A 1 212 ? 27.730 -5.951 7.660 1.00 57.19 212 LYS A CA 1
ATOM 1790 C C . LYS A 1 212 ? 28.783 -5.366 6.705 1.00 57.19 212 LYS A C 1
ATOM 1792 O O . LYS A 1 212 ? 29.958 -5.700 6.827 1.00 57.19 212 LYS A O 1
ATOM 1797 N N . GLN A 1 213 ? 28.360 -4.603 5.696 1.00 55.66 213 GLN A N 1
ATOM 1798 C CA . GLN A 1 213 ? 29.219 -4.032 4.658 1.00 55.66 213 GLN A CA 1
ATOM 1799 C C . GLN A 1 213 ? 29.305 -2.520 4.846 1.00 55.66 213 GLN A C 1
ATOM 1801 O O . GLN A 1 213 ? 28.722 -1.751 4.089 1.00 55.66 213 GLN A O 1
ATOM 1806 N N . GLU A 1 214 ? 30.046 -2.113 5.873 1.00 59.56 214 GLU A N 1
ATOM 1807 C CA . GLU A 1 214 ? 30.375 -0.709 6.103 1.00 59.56 214 GLU A CA 1
ATOM 1808 C C . GLU A 1 214 ? 31.173 -0.153 4.905 1.00 59.56 214 GLU A C 1
ATOM 1810 O O . GLU A 1 214 ? 32.139 -0.774 4.453 1.00 59.56 214 GLU A O 1
ATOM 1815 N N . GLY A 1 215 ? 30.781 1.021 4.394 1.00 62.00 215 GLY A N 1
ATOM 1816 C CA . GLY A 1 215 ? 31.613 1.822 3.482 1.00 62.00 215 GLY A CA 1
ATOM 1817 C C . GLY A 1 215 ? 31.147 1.968 2.028 1.00 62.00 215 GLY A C 1
ATOM 1818 O O . GLY A 1 215 ? 31.883 2.556 1.238 1.00 62.00 215 GLY A O 1
ATOM 1819 N N . ARG A 1 216 ? 29.955 1.488 1.648 1.00 69.69 216 ARG A N 1
ATOM 1820 C CA . ARG A 1 216 ? 29.407 1.730 0.296 1.00 69.69 216 ARG A CA 1
ATOM 1821 C C . ARG A 1 216 ? 28.912 3.167 0.125 1.00 69.69 216 ARG A C 1
ATOM 1823 O O . ARG A 1 216 ? 28.341 3.766 1.042 1.00 69.69 216 ARG A O 1
ATOM 1830 N N . SER A 1 217 ? 29.126 3.735 -1.058 1.00 71.06 217 SER A N 1
ATOM 1831 C CA . SER A 1 217 ? 28.600 5.053 -1.415 1.00 71.06 217 SER A CA 1
ATOM 1832 C C . SER A 1 217 ? 27.123 4.948 -1.787 1.00 71.06 217 SER A C 1
ATOM 1834 O O . SER A 1 217 ? 26.689 3.937 -2.327 1.00 71.06 217 SER A O 1
ATOM 1836 N N . ALA A 1 218 ? 26.341 6.008 -1.560 1.00 73.19 218 ALA A N 1
ATOM 1837 C CA . ALA A 1 218 ? 24.951 6.056 -2.025 1.00 73.19 218 ALA A CA 1
ATOM 1838 C C . ALA A 1 218 ? 24.868 5.915 -3.558 1.00 73.19 218 ALA A C 1
ATOM 1840 O O . ALA A 1 218 ? 23.925 5.328 -4.079 1.00 73.19 218 ALA A O 1
ATOM 1841 N N . LEU A 1 219 ? 25.897 6.382 -4.274 1.00 73.56 219 LEU A N 1
ATOM 1842 C CA . LEU A 1 219 ? 25.999 6.250 -5.728 1.00 73.56 219 LEU A CA 1
ATOM 1843 C C . LEU A 1 219 ? 26.044 4.789 -6.192 1.00 73.56 219 LEU A C 1
ATOM 1845 O O . LEU A 1 219 ? 25.513 4.490 -7.254 1.00 73.56 219 LEU A O 1
ATOM 1849 N N . ASP A 1 220 ? 26.589 3.876 -5.381 1.00 73.19 220 ASP A N 1
ATOM 1850 C CA . ASP A 1 220 ? 26.679 2.448 -5.723 1.00 73.19 220 ASP A CA 1
ATOM 1851 C C . ASP A 1 220 ? 25.291 1.780 -5.797 1.00 73.19 220 ASP A C 1
ATOM 1853 O O . ASP A 1 220 ? 25.144 0.693 -6.356 1.00 73.19 220 ASP A O 1
ATOM 1857 N N . TYR A 1 221 ? 24.267 2.424 -5.226 1.00 70.50 221 TYR A N 1
ATOM 1858 C CA . TYR A 1 221 ? 22.873 1.971 -5.238 1.00 70.50 221 TYR A CA 1
ATOM 1859 C C . TYR A 1 221 ? 22.030 2.655 -6.315 1.00 70.50 221 TYR A C 1
ATOM 1861 O O . TYR A 1 221 ? 20.871 2.279 -6.516 1.00 70.50 221 TYR A O 1
ATOM 1869 N N . LEU A 1 222 ? 22.574 3.664 -6.997 1.00 73.75 222 LEU A N 1
ATOM 1870 C CA . LEU A 1 222 ? 21.907 4.280 -8.130 1.00 73.75 222 LEU A CA 1
ATOM 1871 C C . LEU A 1 222 ? 22.072 3.361 -9.342 1.00 73.75 222 LEU A C 1
ATOM 1873 O O . LEU A 1 222 ? 23.170 3.189 -9.858 1.00 73.75 222 LEU A O 1
ATOM 1877 N N . ASP A 1 223 ? 20.965 2.808 -9.840 1.00 56.12 223 ASP A N 1
ATOM 1878 C CA . ASP A 1 223 ? 20.930 2.093 -11.125 1.00 56.12 223 ASP A CA 1
ATOM 1879 C C . ASP A 1 223 ? 20.946 3.112 -12.284 1.00 56.12 223 ASP A C 1
ATOM 1881 O O . ASP A 1 223 ? 20.005 3.232 -13.076 1.00 56.12 223 ASP A O 1
ATOM 1885 N N . ILE A 1 224 ? 21.996 3.937 -12.328 1.00 51.91 224 ILE A N 1
ATOM 1886 C CA . ILE A 1 224 ? 22.331 4.737 -13.501 1.00 51.91 224 ILE A CA 1
ATOM 1887 C C . ILE A 1 224 ? 22.990 3.755 -14.458 1.00 51.91 224 ILE A C 1
ATOM 1889 O O . ILE A 1 224 ? 24.187 3.490 -14.389 1.00 51.91 224 ILE A O 1
ATOM 1893 N N . LYS A 1 225 ? 22.197 3.204 -15.377 1.00 42.34 225 LYS A N 1
ATOM 1894 C CA . LYS A 1 225 ? 22.769 2.752 -16.640 1.00 42.34 225 LYS A CA 1
ATOM 1895 C C . LYS A 1 225 ? 23.295 4.002 -17.329 1.00 42.34 225 LYS A C 1
ATOM 1897 O O . LYS A 1 225 ? 22.541 4.689 -18.014 1.00 42.34 225 LYS A O 1
ATOM 1902 N N . GLU A 1 226 ? 24.563 4.327 -17.109 1.00 35.38 226 GLU A N 1
ATOM 1903 C CA . GLU A 1 226 ? 25.309 5.044 -18.127 1.00 35.38 226 GLU A CA 1
ATOM 1904 C C . GLU A 1 226 ? 25.241 4.130 -19.349 1.00 35.38 226 GLU A C 1
ATOM 1906 O O . GLU A 1 226 ? 25.924 3.110 -19.433 1.00 35.38 226 GLU A O 1
ATOM 1911 N N . GLU A 1 227 ? 24.314 4.424 -20.262 1.00 31.45 227 GLU A N 1
ATOM 1912 C CA . GLU A 1 227 ? 24.465 4.011 -21.646 1.00 31.45 227 GLU A CA 1
ATOM 1913 C C . GLU A 1 227 ? 25.740 4.700 -22.136 1.00 31.45 227 GLU A C 1
ATOM 1915 O O . GLU A 1 227 ? 25.700 5.750 -22.770 1.00 31.45 227 GLU A O 1
ATOM 1920 N N . TYR A 1 228 ? 26.895 4.113 -21.824 1.00 35.12 228 TYR A N 1
ATOM 1921 C CA . TYR A 1 228 ? 28.011 4.188 -22.738 1.00 35.12 228 TYR A CA 1
ATOM 1922 C C . TYR A 1 228 ? 27.520 3.485 -24.001 1.00 35.12 228 TYR A C 1
ATOM 1924 O O . TYR A 1 228 ? 27.594 2.264 -24.135 1.00 35.12 228 TYR A O 1
ATOM 1932 N N . GLN A 1 229 ? 26.937 4.261 -24.914 1.00 34.88 229 GLN A N 1
ATOM 1933 C CA . GLN A 1 229 ? 27.086 3.944 -26.319 1.00 34.88 229 GLN A CA 1
ATOM 1934 C C . GLN A 1 229 ? 28.596 3.991 -26.564 1.00 34.88 229 GLN A C 1
ATOM 1936 O O . GLN A 1 229 ? 29.163 5.060 -26.767 1.00 34.88 229 GLN A O 1
ATOM 1941 N N . GLU A 1 230 ? 29.268 2.841 -26.475 1.00 39.12 230 GLU A N 1
ATOM 1942 C CA . GLU A 1 230 ? 30.430 2.633 -27.330 1.00 39.12 230 GLU A CA 1
ATOM 1943 C C . GLU A 1 230 ? 29.876 2.771 -28.750 1.00 39.12 230 GLU A C 1
ATOM 1945 O O . GLU A 1 230 ? 29.260 1.852 -29.291 1.00 39.12 230 GLU A O 1
ATOM 1950 N N . GLU A 1 231 ? 29.973 3.978 -29.311 1.00 44.41 231 GLU A N 1
ATOM 1951 C CA . GLU A 1 231 ? 29.929 4.136 -30.753 1.00 44.41 231 GLU A CA 1
ATOM 1952 C C . GLU A 1 231 ? 31.065 3.264 -31.280 1.00 44.41 231 GLU A C 1
ATOM 1954 O O . GLU A 1 231 ? 32.243 3.581 -31.131 1.00 44.41 231 GLU A O 1
ATOM 1959 N N . GLU A 1 232 ? 30.698 2.099 -31.807 1.00 51.00 232 GLU A N 1
ATOM 1960 C CA . GLU A 1 232 ? 31.597 1.252 -32.566 1.00 51.00 232 GLU A CA 1
ATOM 1961 C C . GLU A 1 232 ? 32.087 2.079 -33.760 1.00 51.00 232 GLU A C 1
ATOM 1963 O O . GLU A 1 232 ? 31.377 2.252 -34.753 1.00 51.00 232 GLU A O 1
ATOM 1968 N N . GLU A 1 233 ? 33.272 2.671 -33.636 1.00 49.84 233 GLU A N 1
ATOM 1969 C CA . GLU A 1 233 ? 33.902 3.398 -34.728 1.00 49.84 233 GLU A CA 1
ATOM 1970 C C . GLU A 1 233 ? 34.456 2.360 -35.709 1.00 49.84 233 GLU A C 1
ATOM 1972 O O . GLU A 1 233 ? 35.206 1.455 -35.339 1.00 49.84 233 GLU A O 1
ATOM 1977 N N . TYR A 1 234 ? 34.031 2.445 -36.966 1.00 63.75 234 TYR A N 1
ATOM 1978 C CA . TYR A 1 234 ? 34.489 1.563 -38.034 1.00 63.75 234 TYR A CA 1
ATOM 1979 C C . TYR A 1 234 ? 35.427 2.338 -38.956 1.00 63.75 234 TYR A C 1
ATOM 1981 O O . TYR A 1 234 ? 35.151 3.489 -39.300 1.00 63.75 234 TYR A O 1
ATOM 1989 N N . ASP A 1 235 ? 36.520 1.710 -39.389 1.00 68.31 235 ASP A N 1
ATOM 1990 C CA . ASP A 1 235 ? 37.385 2.291 -40.417 1.00 68.31 235 ASP A CA 1
ATOM 1991 C C . ASP A 1 235 ? 36.684 2.334 -41.796 1.00 68.31 235 ASP A C 1
ATOM 1993 O O . ASP A 1 235 ? 35.619 1.746 -42.004 1.00 68.31 235 ASP A O 1
ATOM 1997 N N . GLU A 1 236 ? 37.291 3.014 -42.777 1.00 65.38 236 GLU A N 1
ATOM 1998 C CA . GLU A 1 236 ? 36.776 3.126 -44.161 1.00 65.38 236 GLU A CA 1
ATOM 1999 C C . GLU A 1 236 ? 36.561 1.755 -44.849 1.00 65.38 236 GLU A C 1
ATOM 2001 O O . GLU A 1 236 ? 35.873 1.659 -45.867 1.00 65.38 236 GLU A O 1
ATOM 2006 N N . TYR A 1 237 ? 37.108 0.677 -44.278 1.00 67.44 237 TYR A N 1
ATOM 2007 C CA . TYR A 1 237 ? 37.031 -0.694 -44.779 1.00 67.44 237 TYR A CA 1
ATOM 2008 C C . TYR A 1 237 ? 36.069 -1.582 -43.970 1.00 67.44 237 TYR A C 1
ATOM 2010 O O . TYR A 1 237 ? 35.954 -2.775 -44.263 1.00 67.44 237 TYR A O 1
ATOM 2018 N N . GLY A 1 238 ? 35.340 -1.014 -43.003 1.00 59.22 238 GLY A N 1
ATOM 2019 C CA . GLY A 1 238 ? 34.337 -1.708 -42.197 1.00 59.22 238 GLY A CA 1
ATOM 2020 C C . GLY A 1 238 ? 34.910 -2.573 -41.074 1.00 59.22 238 GLY A C 1
ATOM 2021 O O . GLY A 1 238 ? 34.210 -3.465 -40.591 1.00 59.22 238 GLY A O 1
ATOM 2022 N N . ASN A 1 239 ? 36.154 -2.342 -40.647 1.00 72.81 239 ASN A N 1
ATOM 2023 C CA . ASN A 1 239 ? 36.725 -3.012 -39.479 1.00 72.81 239 ASN A CA 1
ATOM 2024 C C . ASN A 1 239 ? 36.452 -2.202 -38.211 1.00 72.81 239 ASN A C 1
ATOM 2026 O O . ASN A 1 239 ? 36.624 -0.986 -38.196 1.00 72.81 239 ASN A O 1
ATOM 2030 N N . LEU A 1 240 ? 36.073 -2.903 -37.140 1.00 64.69 240 LEU A N 1
ATOM 2031 C CA . LEU A 1 240 ? 35.859 -2.325 -35.817 1.00 64.69 240 LEU A CA 1
ATOM 2032 C C . LEU A 1 240 ? 37.179 -1.767 -35.259 1.00 64.69 240 LEU A C 1
ATOM 2034 O O . LEU A 1 240 ? 38.118 -2.532 -35.004 1.00 64.69 240 LEU A O 1
ATOM 2038 N N . ILE A 1 241 ? 37.239 -0.456 -35.042 1.00 63.16 241 ILE A N 1
ATOM 2039 C CA . ILE A 1 241 ? 38.353 0.222 -34.381 1.00 63.16 241 ILE A CA 1
ATOM 2040 C C . ILE A 1 241 ? 38.194 -0.041 -32.885 1.00 63.16 241 ILE A C 1
ATOM 2042 O O . ILE A 1 241 ? 37.357 0.548 -32.207 1.00 63.16 241 ILE A O 1
ATOM 2046 N N . LYS A 1 242 ? 38.969 -0.989 -32.356 1.00 52.75 242 LYS A N 1
ATOM 2047 C CA . LYS A 1 242 ? 39.028 -1.192 -30.906 1.00 52.75 242 LYS A CA 1
ATOM 2048 C C . LYS A 1 242 ? 39.739 0.006 -30.277 1.00 52.75 242 LYS A C 1
ATOM 2050 O O . LYS A 1 242 ? 40.801 0.368 -30.788 1.00 52.75 242 LYS A O 1
ATOM 2055 N N . PRO A 1 243 ? 39.226 0.577 -29.174 1.00 46.41 243 PRO A N 1
ATOM 2056 C CA . PRO A 1 243 ? 39.957 1.605 -28.454 1.00 46.41 243 PRO A CA 1
ATOM 2057 C C . PRO A 1 243 ? 41.313 1.029 -28.037 1.00 46.41 243 PRO A C 1
ATOM 2059 O O . PRO A 1 243 ? 41.388 -0.069 -27.472 1.00 46.41 243 PRO A O 1
ATOM 2062 N N . GLU A 1 244 ? 42.391 1.741 -28.372 1.00 42.91 244 GLU A N 1
ATOM 2063 C CA . GLU A 1 244 ? 43.721 1.403 -27.884 1.00 42.91 244 GLU A CA 1
ATOM 2064 C C . GLU A 1 244 ? 43.647 1.348 -26.360 1.00 42.91 244 GLU A C 1
ATOM 2066 O O . GLU A 1 244 ? 43.243 2.310 -25.701 1.00 42.91 244 GLU A O 1
ATOM 2071 N N . GLN A 1 245 ? 43.996 0.194 -25.789 1.00 36.94 245 GLN A N 1
ATOM 2072 C CA . GLN A 1 245 ? 44.226 0.110 -24.360 1.00 36.94 245 GLN A CA 1
ATOM 2073 C C . GLN A 1 245 ? 45.293 1.148 -24.039 1.00 36.94 245 GLN A C 1
ATOM 2075 O O . GLN A 1 245 ? 46.432 1.024 -24.486 1.00 36.94 245 GLN A O 1
ATOM 2080 N N . SER A 1 246 ? 44.906 2.181 -23.291 1.00 36.97 246 SER A N 1
ATOM 2081 C CA . SER A 1 246 ? 45.842 3.050 -22.599 1.00 36.97 246 SER A CA 1
ATOM 2082 C C . SER A 1 246 ? 46.788 2.138 -21.826 1.00 36.97 246 SER A C 1
ATOM 2084 O O . SER A 1 246 ? 46.417 1.522 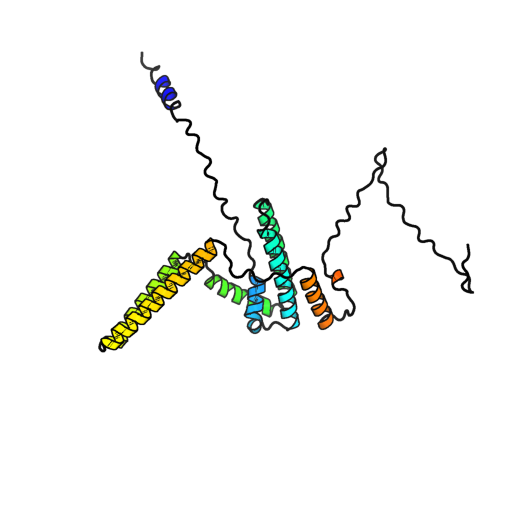-20.828 1.00 36.97 246 SER A O 1
ATOM 2086 N N . THR A 1 247 ? 47.999 1.978 -22.348 1.00 37.81 247 THR A N 1
ATOM 2087 C CA . THR A 1 247 ? 49.097 1.366 -21.624 1.00 37.81 247 THR A CA 1
ATOM 2088 C C . THR A 1 247 ? 49.433 2.340 -20.512 1.00 37.81 247 THR A C 1
ATOM 2090 O O . THR A 1 247 ? 50.115 3.341 -20.739 1.00 37.81 247 THR A O 1
ATOM 2093 N N . THR A 1 248 ? 48.907 2.092 -19.318 1.00 39.53 248 THR A N 1
ATOM 2094 C CA . THR A 1 248 ? 49.501 2.630 -18.103 1.00 39.53 248 THR A CA 1
ATOM 2095 C C . THR A 1 248 ? 50.944 2.145 -18.105 1.00 39.53 248 THR A C 1
ATOM 2097 O O . THR A 1 248 ? 51.194 0.942 -18.052 1.00 39.53 248 THR A O 1
ATOM 2100 N N . THR A 1 249 ? 51.890 3.060 -18.278 1.00 47.12 249 THR A N 1
ATOM 2101 C CA . THR A 1 249 ? 53.315 2.773 -18.156 1.00 47.12 249 THR A CA 1
ATOM 2102 C C . THR A 1 249 ? 53.543 2.250 -16.738 1.00 47.12 249 THR A C 1
ATOM 2104 O O . THR A 1 249 ? 53.355 2.996 -15.778 1.00 47.12 249 THR A O 1
ATOM 2107 N N . GLU A 1 250 ? 53.865 0.965 -16.581 1.00 50.97 250 GLU A N 1
ATOM 2108 C CA . GLU A 1 250 ? 54.398 0.463 -15.315 1.00 50.97 250 GLU A CA 1
ATOM 2109 C C . GLU A 1 250 ? 55.769 1.114 -15.125 1.00 50.97 250 GLU A C 1
ATOM 2111 O O . GLU A 1 250 ? 56.713 0.835 -15.860 1.00 50.97 250 GLU A O 1
ATOM 2116 N N . GLU A 1 251 ? 55.859 2.050 -14.183 1.00 63.25 251 GLU A N 1
ATOM 2117 C CA . GLU A 1 251 ? 57.136 2.585 -13.728 1.00 63.25 251 GLU A CA 1
ATOM 2118 C C . GLU A 1 251 ? 57.859 1.476 -12.950 1.00 63.25 251 GLU A C 1
ATOM 2120 O O . GLU A 1 251 ? 57.424 1.076 -11.867 1.00 63.25 251 GLU A O 1
ATOM 2125 N N . GLU A 1 252 ? 58.938 0.941 -13.521 1.00 55.78 252 GLU A N 1
ATOM 2126 C CA . GLU A 1 252 ? 59.778 -0.064 -12.875 1.00 55.78 252 GLU A CA 1
ATOM 2127 C C . GLU A 1 252 ? 60.796 0.648 -11.971 1.00 55.78 252 GLU A C 1
ATOM 2129 O O . GLU A 1 252 ? 61.527 1.537 -12.410 1.00 55.78 252 GLU A O 1
ATOM 2134 N N . TYR A 1 253 ? 60.822 0.291 -10.685 1.00 70.19 253 TYR A N 1
ATOM 2135 C CA . TYR A 1 253 ? 61.721 0.878 -9.689 1.00 70.19 253 TYR A CA 1
ATOM 2136 C C . TYR A 1 253 ? 62.791 -0.139 -9.269 1.00 70.19 253 TYR A C 1
ATOM 2138 O O . TYR A 1 253 ? 62.484 -1.316 -9.073 1.00 70.19 253 TYR A O 1
ATOM 2146 N N . ASP A 1 254 ? 64.040 0.306 -9.101 1.00 75.06 254 ASP A N 1
ATOM 2147 C CA . ASP A 1 254 ? 65.121 -0.532 -8.565 1.00 75.06 254 ASP A CA 1
ATOM 2148 C C . ASP A 1 254 ? 64.924 -0.865 -7.068 1.00 75.06 254 ASP A C 1
ATOM 2150 O O . ASP A 1 254 ? 64.046 -0.323 -6.391 1.00 75.06 254 ASP A O 1
ATOM 2154 N N . GLU A 1 255 ? 65.767 -1.749 -6.513 1.00 67.81 255 GLU A N 1
ATOM 2155 C CA . GLU A 1 255 ? 65.709 -2.149 -5.091 1.00 67.81 255 GLU A CA 1
ATOM 2156 C C . GLU A 1 255 ? 65.946 -0.988 -4.096 1.00 67.81 255 GLU A C 1
ATOM 2158 O O . GLU A 1 255 ? 65.791 -1.169 -2.886 1.00 67.81 255 GLU A O 1
ATOM 2163 N N . TYR A 1 256 ? 66.294 0.203 -4.598 1.00 68.94 256 TYR A N 1
ATOM 2164 C CA . TYR A 1 256 ? 66.497 1.439 -3.844 1.00 68.94 256 TYR A CA 1
ATOM 2165 C C . TYR A 1 256 ? 65.426 2.508 -4.130 1.00 68.94 256 TYR A C 1
ATOM 2167 O O . TYR A 1 256 ? 65.508 3.604 -3.570 1.00 68.94 256 TYR A O 1
ATOM 2175 N N . GLY A 1 257 ? 64.404 2.200 -4.936 1.00 61.19 257 GLY A N 1
ATOM 2176 C CA . GLY A 1 257 ? 63.279 3.088 -5.230 1.00 61.19 257 GLY A CA 1
ATOM 2177 C C . GLY A 1 257 ? 63.552 4.152 -6.297 1.00 61.19 257 GLY A C 1
ATOM 2178 O O . GLY A 1 257 ? 62.866 5.175 -6.300 1.00 61.19 257 GLY A O 1
ATOM 2179 N N . ASN A 1 258 ? 64.516 3.949 -7.200 1.00 70.00 258 ASN A N 1
ATOM 2180 C CA . ASN A 1 258 ? 64.726 4.832 -8.354 1.00 70.00 258 ASN A CA 1
ATOM 2181 C C . ASN A 1 258 ? 64.044 4.280 -9.608 1.00 70.00 258 ASN A C 1
ATOM 2183 O O . ASN A 1 258 ? 64.156 3.092 -9.898 1.00 70.00 258 ASN A O 1
ATOM 2187 N N . LEU A 1 259 ? 63.398 5.166 -10.370 1.00 64.81 259 LEU A N 1
ATOM 2188 C CA . LEU A 1 259 ? 62.809 4.854 -11.674 1.00 64.81 259 LEU A CA 1
ATOM 2189 C C . LEU A 1 259 ? 63.880 4.380 -12.667 1.00 64.81 259 LEU A C 1
ATOM 2191 O O . LEU A 1 259 ? 64.856 5.092 -12.928 1.00 64.81 259 LEU A O 1
ATOM 2195 N N . ILE A 1 260 ? 63.663 3.199 -13.238 1.00 64.88 260 ILE A N 1
ATOM 2196 C CA . ILE A 1 260 ? 64.450 2.620 -14.324 1.00 64.88 260 ILE A CA 1
ATOM 2197 C C . ILE A 1 260 ? 63.719 2.945 -15.638 1.00 64.88 260 ILE A C 1
ATOM 2199 O O . ILE A 1 260 ? 62.538 2.642 -15.774 1.00 64.88 260 ILE A O 1
ATOM 2203 N N . ASN A 1 261 ? 64.409 3.593 -16.584 1.00 60.22 261 ASN A N 1
ATOM 2204 C CA . ASN A 1 261 ? 63.919 3.818 -17.955 1.00 60.22 261 ASN A CA 1
ATOM 2205 C C . ASN A 1 261 ? 64.400 2.717 -18.900 1.00 60.22 261 ASN A C 1
ATOM 2207 O O . ASN A 1 261 ? 65.581 2.315 -18.762 1.00 60.22 261 ASN A O 1
#

pLDDT: mean 73.94, std 19.04, range [31.45, 95.19]

Secondary structure (DSSP, 8-state):
--SSTTHHHHHTTTTTS--------------PPPP---HHHHHHHTTTTTT--HHHHHHHHHHHHHHHHHHHHHHH-TT--HHHHHHHHHHHHHHHHHHHHHHS-HHHHHHHHHHHHHHHHH-S---HHHHHHHHHHHHHHHHHHHHHHHTT-HHHHHHHHHHHHHHHHHHHHHHHHHHHHHHTT--S--PPPPPHHHHHHHHHHHHHHH-S-TT--GGGG------------B-TTS-B-PPP-------EE-TTSPEE-

Solvent-accessible surface area (backbone atoms only — not comparable to full-atom values): 16050 Å² total; per-residue (Å²): 144,89,83,72,78,63,64,63,63,59,56,64,69,68,77,69,74,70,88,69,80,68,69,76,69,74,71,72,72,72,74,75,79,76,71,82,84,56,67,64,59,53,51,60,77,39,29,77,84,54,61,53,49,74,66,50,49,52,54,50,53,56,50,43,47,53,48,54,45,53,38,50,57,59,61,66,51,82,86,62,51,69,69,57,50,53,50,52,50,51,54,52,52,51,52,54,51,50,50,50,65,71,68,44,54,72,70,39,48,55,52,46,53,51,51,52,50,56,48,50,72,68,58,58,80,62,52,68,71,55,49,53,52,49,52,53,50,52,51,54,51,50,52,51,48,48,44,71,74,24,67,87,41,64,70,59,30,55,52,53,50,51,50,53,50,51,53,49,55,51,52,51,51,53,50,52,51,51,53,54,30,61,73,68,67,56,64,89,72,71,66,86,70,68,52,68,67,58,51,14,43,53,52,39,53,46,34,58,73,74,39,94,60,78,84,72,57,42,69,80,62,48,88,71,76,75,78,72,72,74,74,80,45,57,49,102,84,70,48,77,57,71,80,77,76,79,75,75,78,80,81,47,59,48,103,83,72,47,82,60,132

Mean predicted aligned error: 19.32 Å

Radius of gyration: 33.55 Å; Cα contacts (8 Å, |Δi|>4): 119; chains: 1; bounding box: 110×36×93 Å